Protein AF-A0AAN6S7Z3-F1 (afdb_monomer)

Sequence (263 aa):
MIGTLNKQLELLLIILPDAITLLYNRIKHYGDVKYSIYTIYNYFVNKALKFNLKLGGNNQLLNSSRRGLIDEDKTMVISIDIMHPLPGSAPNAPNITSMVASFKAHKEMASDLSDMLKSRLRLWKDPRHDKHANLPKNILVYRDGTVLDEEDMYLLADQKKGLPRLTVVIGMARPAHYFVLLDEIFHARYNVANVLEALTQSMCYTYGRATKAVSVCTPAYYADVVYEWARCYLSGAIGAEPAAVRSEDVLVYARLRDSMFYI

InterPro domains:
  IPR003165 Piwi domain [PF02171] (43-146)
  IPR003165 Piwi domain [PF02171] (167-232)
  IPR003165 Piwi domain [SM00950] (11-235)
  IPR012337 Ribonuclease H-like superfamily [SSF53098] (5-233)
  IPR036397 Ribonuclease H superfamily [G3DSA:3.30.420.10] (66-263)

Solvent-accessible surface area (backbone atoms only — not comparable to full-atom values): 15346 Å² total; per-residue (Å²): 134,86,75,81,78,79,79,69,74,60,66,45,83,42,79,68,98,64,95,50,65,69,62,53,34,46,52,45,38,42,19,44,42,72,67,51,26,48,74,45,69,67,91,54,86,58,54,67,40,40,52,39,35,48,74,71,45,82,80,61,78,75,56,74,90,60,39,58,79,50,67,71,80,29,45,43,43,34,7,40,30,75,41,74,59,57,93,89,52,62,98,80,53,63,41,43,34,21,39,18,36,82,67,45,37,47,71,52,72,54,83,52,73,66,57,58,49,52,52,50,57,52,47,50,50,29,74,90,77,42,82,42,93,58,78,53,54,30,38,42,35,33,30,51,53,92,69,91,50,75,72,60,55,54,78,72,60,80,88,62,91,90,63,56,33,46,26,36,33,37,35,30,85,80,77,64,46,75,46,75,81,42,61,62,74,45,72,92,48,84,64,43,65,63,54,52,50,53,45,46,56,48,34,11,63,48,34,52,72,51,100,54,70,51,81,52,36,31,52,39,53,50,11,54,42,46,40,53,50,50,52,38,37,61,53,54,51,64,87,54,72,96,69,75,88,51,70,74,71,68,39,53,20,78,89,44,40,75,28,41,70,71,97

Mean predicted aligned error: 9.85 Å

Radius of gyration: 19.36 Å; Cα contacts (8 Å, |Δi|>4): 401; chains: 1; bounding box: 48×40×62 Å

pLDDT: mean 74.41, std 13.52, range [34.47, 90.44]

Foldseek 3Di:
DPPPPPDQAAEDEAEDPDPDLLVVLLVLLCCFQNRVHQYDYDPDPQRVLVVQQQVPHAQDDDDCVLCPPVNVLQEKEKEKEWADDDVVADPPQFIWMWMQIVFFTAGFGDPDPPVRVVVVQVVSVDVVGPPDPDGHQEYEYEYEDDDDDVVNVVVVDDDDPPDHHYWYWYFYQVQTDIDTPDDPDPPVDPPSVVSVVSNFQSQQCRQSRDNDGDNGGNNHVLRVLLVVSQVSLVCSPVVDDSPDDDRSSRHTDPSSRRGSSSD

Structure (mmCIF, N/CA/C/O backbone):
data_AF-A0AAN6S7Z3-F1
#
_entry.id   AF-A0AAN6S7Z3-F1
#
loop_
_atom_site.group_PDB
_atom_site.id
_atom_site.type_symbol
_atom_site.label_atom_id
_atom_site.label_alt_id
_atom_site.label_comp_id
_atom_site.label_asym_id
_atom_site.label_entity_id
_atom_site.label_seq_id
_atom_site.pdbx_PDB_ins_code
_atom_site.Cartn_x
_atom_site.Cartn_y
_atom_site.Cartn_z
_atom_site.occupancy
_atom_site.B_iso_or_equiv
_atom_site.auth_seq_id
_atom_site.auth_comp_id
_atom_site.auth_asym_id
_atom_site.auth_atom_id
_atom_site.pdbx_PDB_model_num
ATOM 1 N N . MET A 1 1 ? -22.130 -7.455 -35.428 1.00 34.47 1 MET A N 1
ATOM 2 C CA . MET A 1 1 ? -20.941 -6.590 -35.270 1.00 34.47 1 MET A CA 1
ATOM 3 C C . MET A 1 1 ? -20.006 -7.251 -34.272 1.00 34.47 1 MET A C 1
ATOM 5 O O . MET A 1 1 ? -20.283 -7.219 -33.082 1.00 34.47 1 MET A O 1
ATOM 9 N N . ILE A 1 2 ? -18.962 -7.930 -34.749 1.00 43.00 2 ILE A N 1
ATOM 10 C CA . ILE A 1 2 ? -17.894 -8.443 -33.883 1.00 43.00 2 ILE A CA 1
ATOM 11 C C . ILE A 1 2 ? -17.029 -7.228 -33.556 1.00 43.00 2 ILE A C 1
ATOM 13 O O . ILE A 1 2 ? -16.362 -6.699 -34.441 1.00 43.00 2 ILE A O 1
ATOM 17 N N . GLY A 1 3 ? -17.129 -6.722 -32.327 1.00 43.06 3 GLY A N 1
ATOM 18 C CA . GLY A 1 3 ? -16.281 -5.629 -31.868 1.00 43.06 3 GLY A CA 1
ATOM 19 C C . GLY A 1 3 ? -14.822 -6.045 -32.003 1.00 43.06 3 GLY A C 1
ATOM 20 O O . GLY A 1 3 ? -14.425 -7.096 -31.501 1.00 43.06 3 GLY A O 1
ATOM 21 N N . THR A 1 4 ? -14.030 -5.244 -32.707 1.00 43.56 4 THR A N 1
ATOM 22 C CA . THR A 1 4 ? -12.572 -5.346 -32.713 1.00 43.56 4 THR A CA 1
ATOM 23 C C . THR A 1 4 ? -12.082 -5.294 -31.269 1.00 43.56 4 THR A C 1
ATOM 25 O O . THR A 1 4 ? -12.022 -4.223 -30.667 1.00 43.56 4 THR A O 1
ATOM 28 N N . LEU A 1 5 ? -11.760 -6.457 -30.693 1.00 48.09 5 LEU A N 1
ATOM 29 C CA . LEU A 1 5 ? -10.985 -6.555 -29.462 1.00 48.09 5 LEU A CA 1
ATOM 30 C C . LEU A 1 5 ? -9.629 -5.923 -29.755 1.00 48.09 5 LEU A C 1
ATOM 32 O O . LEU A 1 5 ? -8.753 -6.555 -30.345 1.00 48.09 5 LEU A O 1
ATOM 36 N N . ASN A 1 6 ? -9.475 -4.661 -29.371 1.00 49.88 6 ASN A N 1
ATOM 37 C CA . ASN A 1 6 ? -8.193 -3.983 -29.360 1.00 49.88 6 ASN A CA 1
ATOM 38 C C . ASN A 1 6 ? -7.340 -4.661 -28.274 1.00 49.88 6 ASN A C 1
ATOM 40 O O . ASN A 1 6 ? -7.368 -4.268 -27.109 1.00 49.88 6 ASN A O 1
ATOM 44 N N . LYS A 1 7 ? -6.694 -5.786 -28.616 1.00 60.50 7 LYS A N 1
ATOM 45 C CA . LYS A 1 7 ? -5.883 -6.580 -27.686 1.00 60.50 7 LYS A CA 1
ATOM 46 C C . LYS A 1 7 ? -4.592 -5.821 -27.394 1.00 60.50 7 LYS A C 1
ATOM 48 O O . LYS A 1 7 ? -3.57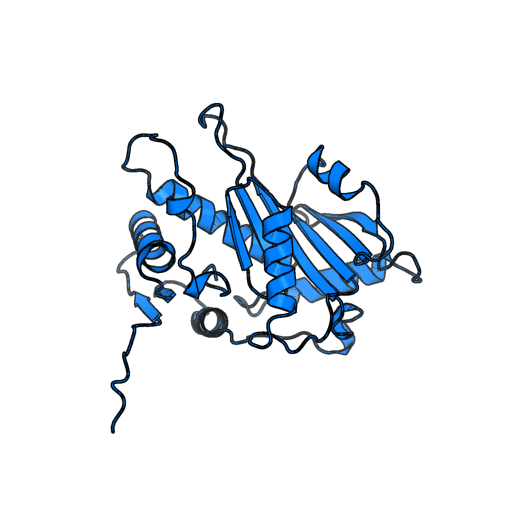4 -6.034 -28.044 1.00 60.50 7 LYS A O 1
ATOM 53 N N . GLN A 1 8 ? -4.647 -4.926 -26.415 1.00 76.50 8 GLN A N 1
ATOM 54 C CA . GLN A 1 8 ? -3.456 -4.325 -25.836 1.00 76.50 8 GLN A CA 1
ATOM 55 C C . GLN A 1 8 ? -2.724 -5.386 -25.003 1.00 76.50 8 GLN A C 1
ATOM 57 O O . GLN A 1 8 ? -3.337 -6.059 -24.176 1.00 76.50 8 GLN A O 1
ATOM 62 N N . LEU A 1 9 ? -1.417 -5.541 -25.220 1.00 82.25 9 LEU A N 1
ATOM 63 C CA . LEU A 1 9 ? -0.581 -6.420 -24.405 1.00 82.25 9 LEU A CA 1
ATOM 64 C C . LEU A 1 9 ? -0.577 -5.923 -22.952 1.00 82.25 9 LEU A C 1
ATOM 66 O O . LEU A 1 9 ? -0.183 -4.790 -22.690 1.00 82.25 9 LEU A O 1
ATOM 70 N N . GLU A 1 10 ? -1.008 -6.764 -22.013 1.00 83.81 10 GLU A N 1
ATOM 71 C CA . GLU A 1 10 ? -1.125 -6.375 -20.600 1.00 83.81 10 GLU A CA 1
ATOM 72 C C . GLU A 1 10 ? 0.110 -6.753 -19.783 1.00 83.81 10 GLU A C 1
ATOM 74 O O . GLU A 1 10 ? 0.497 -6.034 -18.862 1.00 83.81 10 GLU A O 1
ATOM 79 N N . LEU A 1 11 ? 0.741 -7.879 -20.119 1.00 86.62 11 LEU A N 1
ATOM 80 C CA . LEU A 1 11 ? 1.835 -8.455 -19.352 1.00 86.62 11 LEU A CA 1
ATOM 81 C C . LEU A 1 11 ? 2.858 -9.120 -20.270 1.00 86.62 11 LEU A C 1
ATOM 83 O O . LEU A 1 11 ? 2.504 -9.802 -21.228 1.00 86.62 11 LEU A O 1
ATOM 87 N N . LEU A 1 12 ? 4.133 -8.949 -19.930 1.00 89.12 12 LEU A N 1
ATOM 88 C CA . LEU A 1 12 ? 5.272 -9.542 -20.607 1.00 89.12 12 LEU A CA 1
ATOM 89 C C . LEU A 1 12 ? 6.127 -10.333 -19.607 1.00 89.12 12 LEU A C 1
ATOM 91 O O . LEU A 1 12 ? 6.685 -9.777 -18.654 1.00 89.12 12 LEU A O 1
ATOM 95 N N . LEU A 1 13 ? 6.234 -11.644 -19.840 1.00 87.00 13 LEU A N 1
ATOM 96 C CA . LEU A 1 13 ? 7.212 -12.504 -19.179 1.00 87.00 13 LEU A CA 1
ATOM 97 C C . LEU A 1 13 ? 8.538 -12.405 -19.936 1.00 87.00 13 LEU A C 1
ATOM 99 O O . LEU A 1 13 ? 8.602 -12.691 -21.128 1.00 87.00 13 LEU A O 1
ATOM 103 N N . ILE A 1 14 ? 9.592 -12.004 -19.235 1.00 86.00 14 ILE A N 1
ATOM 104 C CA . ILE A 1 14 ? 10.902 -11.725 -19.812 1.00 86.00 14 ILE A CA 1
ATOM 105 C C . ILE A 1 14 ? 11.907 -12.728 -19.261 1.00 86.00 14 ILE A C 1
ATOM 107 O O . ILE A 1 14 ? 12.206 -12.765 -18.063 1.00 86.00 14 ILE A O 1
ATOM 111 N N . ILE A 1 15 ? 12.445 -13.542 -20.159 1.00 84.38 15 ILE A N 1
ATOM 112 C CA . ILE A 1 15 ? 13.505 -14.495 -19.857 1.00 84.38 15 ILE A CA 1
ATOM 113 C C . ILE A 1 15 ? 14.820 -13.818 -20.224 1.00 84.38 15 ILE A C 1
ATOM 115 O O . ILE A 1 15 ? 15.101 -13.587 -21.396 1.00 84.38 15 ILE A O 1
ATOM 119 N N . LEU A 1 16 ? 15.588 -13.445 -19.206 1.00 81.56 16 LEU A N 1
ATOM 120 C CA . LEU A 1 16 ? 16.945 -12.945 -19.387 1.00 81.56 16 LEU A CA 1
ATOM 121 C C . LEU A 1 16 ? 17.929 -14.117 -19.214 1.00 81.56 16 LEU A C 1
ATOM 123 O O . LEU A 1 16 ? 17.570 -15.057 -18.506 1.00 81.56 16 LEU A O 1
ATOM 127 N N . PRO A 1 17 ? 19.099 -14.090 -19.880 1.00 78.06 17 PRO A N 1
ATOM 128 C CA . PRO A 1 17 ? 20.143 -15.114 -19.772 1.00 78.06 17 PRO A CA 1
ATOM 129 C C . PRO A 1 17 ? 21.108 -14.887 -18.598 1.00 78.06 17 PRO A C 1
ATOM 131 O O . PRO A 1 17 ? 21.753 -15.839 -18.164 1.00 78.06 17 PRO A O 1
ATOM 134 N N . ASP A 1 18 ? 21.134 -13.673 -18.030 1.00 74.44 18 ASP A N 1
ATOM 135 C CA . ASP A 1 18 ? 21.773 -13.373 -16.745 1.00 74.44 18 ASP A CA 1
ATOM 136 C C . ASP A 1 18 ? 21.041 -12.230 -16.001 1.00 74.44 18 ASP A C 1
ATOM 138 O O . ASP A 1 18 ? 20.247 -11.481 -16.590 1.00 74.44 18 ASP A O 1
ATOM 142 N N . ALA A 1 19 ? 21.300 -12.080 -14.701 1.00 69.62 19 ALA A N 1
ATOM 143 C CA . ALA A 1 19 ? 20.789 -11.020 -13.837 1.00 69.62 19 ALA A CA 1
ATOM 144 C C . ALA A 1 19 ? 21.559 -9.700 -14.046 1.00 69.62 19 ALA A C 1
ATOM 146 O O . ALA A 1 19 ? 22.229 -9.186 -13.154 1.00 69.62 19 ALA A O 1
ATOM 147 N N . ILE A 1 20 ? 21.445 -9.123 -15.244 1.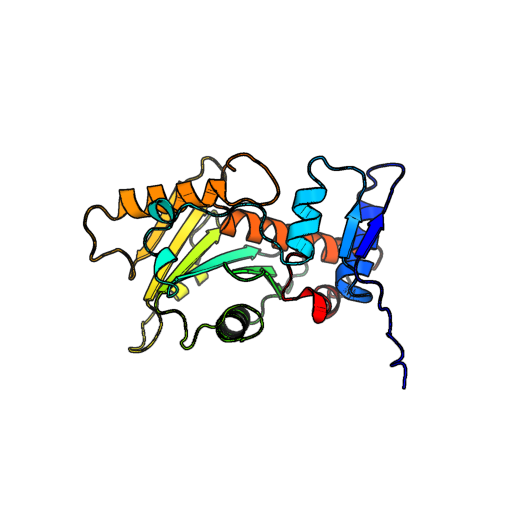00 79.81 20 ILE A N 1
ATOM 148 C CA . ILE A 1 20 ? 22.080 -7.841 -15.575 1.00 79.81 20 ILE A CA 1
ATOM 149 C C . ILE A 1 20 ? 21.203 -6.686 -15.070 1.00 79.81 20 ILE A C 1
ATOM 151 O O . ILE A 1 20 ? 20.197 -6.338 -15.697 1.00 79.81 20 ILE A O 1
ATOM 155 N N . THR A 1 21 ? 21.605 -6.050 -13.964 1.00 77.50 21 THR A N 1
ATOM 156 C CA . THR A 1 21 ? 20.864 -4.952 -13.306 1.00 77.50 21 THR A CA 1
ATOM 157 C C . THR A 1 21 ? 20.513 -3.802 -14.253 1.00 77.50 21 THR A C 1
ATOM 159 O O . THR A 1 21 ? 19.383 -3.322 -14.251 1.00 77.50 21 THR A O 1
ATOM 162 N N . LEU A 1 22 ? 21.439 -3.384 -15.124 1.00 79.31 22 LEU A N 1
ATOM 163 C CA . LEU A 1 22 ? 21.190 -2.282 -16.063 1.00 79.31 22 LEU A CA 1
ATOM 164 C C . LEU A 1 22 ? 20.079 -2.622 -17.070 1.00 79.31 22 LEU A C 1
ATOM 166 O O . LEU A 1 22 ? 19.181 -1.817 -17.322 1.00 79.31 22 LEU A O 1
ATOM 170 N N . LEU A 1 23 ? 20.119 -3.831 -17.638 1.00 82.06 23 LEU A N 1
ATOM 171 C CA . LEU A 1 23 ? 19.111 -4.302 -18.587 1.00 82.06 23 LEU A CA 1
ATOM 172 C C . LEU A 1 23 ? 17.748 -4.444 -17.902 1.00 82.06 23 LEU A C 1
ATOM 174 O O . LEU A 1 23 ? 16.729 -4.022 -18.449 1.00 82.06 23 LEU A O 1
ATOM 178 N N . TYR A 1 24 ? 17.744 -4.975 -16.680 1.00 80.38 24 TYR A N 1
ATOM 179 C CA . TYR A 1 24 ? 16.561 -5.063 -15.835 1.00 80.38 24 TYR A CA 1
ATOM 180 C C . TYR A 1 24 ? 15.921 -3.685 -15.607 1.00 80.38 24 TYR A C 1
ATOM 182 O O . TYR A 1 24 ? 14.739 -3.513 -15.916 1.00 80.38 24 TYR A O 1
ATOM 190 N N . ASN A 1 25 ? 16.707 -2.689 -15.184 1.00 81.94 25 ASN A N 1
ATOM 191 C CA . ASN A 1 25 ? 16.237 -1.323 -14.936 1.00 81.94 25 ASN A CA 1
ATOM 192 C C . ASN A 1 25 ? 15.655 -0.674 -16.198 1.00 81.94 25 ASN A C 1
ATOM 194 O O . ASN A 1 25 ? 14.575 -0.085 -16.142 1.00 81.94 25 ASN A O 1
ATOM 198 N N . ARG A 1 26 ? 16.309 -0.830 -17.360 1.00 83.75 26 ARG A N 1
ATOM 199 C CA . ARG A 1 26 ? 15.807 -0.277 -18.633 1.00 83.75 26 ARG A CA 1
ATOM 200 C C . ARG A 1 26 ? 14.475 -0.892 -19.037 1.00 83.75 26 ARG A C 1
ATOM 202 O O . ARG A 1 26 ? 13.548 -0.168 -19.388 1.00 83.75 26 ARG A O 1
ATOM 209 N N . ILE A 1 27 ? 14.364 -2.216 -18.985 1.00 85.81 27 ILE A N 1
ATOM 210 C CA . ILE A 1 27 ? 13.122 -2.921 -19.322 1.00 85.81 27 ILE A CA 1
ATOM 211 C C . ILE A 1 27 ? 11.984 -2.468 -18.402 1.00 85.81 27 ILE A C 1
ATOM 213 O O . ILE A 1 27 ? 10.864 -2.245 -18.860 1.00 85.81 27 ILE A O 1
ATOM 217 N N . LYS A 1 28 ? 12.278 -2.297 -17.114 1.00 84.25 28 LYS A N 1
ATOM 218 C CA . LYS A 1 28 ? 11.321 -1.814 -16.125 1.00 84.25 28 LYS A CA 1
ATOM 219 C C . LYS A 1 28 ? 10.851 -0.402 -16.387 1.00 84.25 28 LYS A C 1
ATOM 221 O O . LYS A 1 28 ? 9.650 -0.172 -16.418 1.00 84.25 28 LYS A O 1
ATOM 226 N N . HIS A 1 29 ? 11.776 0.501 -16.677 1.00 83.12 29 HIS A N 1
ATOM 227 C CA . HIS A 1 29 ? 11.441 1.849 -17.107 1.00 83.12 29 HIS A CA 1
ATOM 228 C C . HIS A 1 29 ? 10.538 1.831 -18.355 1.00 83.12 29 HIS A C 1
ATOM 230 O O . HIS A 1 29 ? 9.493 2.473 -18.383 1.00 83.12 29 HIS A O 1
ATOM 236 N N . TYR A 1 30 ? 10.865 1.031 -19.375 1.00 85.00 30 TYR A N 1
ATOM 237 C CA . TYR A 1 30 ? 10.018 0.922 -20.565 1.00 85.00 30 TYR A CA 1
ATOM 238 C C . TYR A 1 30 ? 8.622 0.359 -20.270 1.00 85.00 30 TYR A C 1
ATOM 240 O O . TYR A 1 30 ? 7.641 0.892 -20.782 1.00 85.00 30 TYR A O 1
ATOM 248 N N . GLY A 1 31 ? 8.513 -0.689 -19.453 1.00 86.12 31 GLY A N 1
ATOM 249 C CA . GLY A 1 31 ? 7.226 -1.282 -19.090 1.00 86.12 31 GLY A CA 1
ATOM 250 C C . GLY A 1 31 ? 6.369 -0.356 -18.227 1.00 86.12 31 GLY A C 1
ATOM 251 O O . GLY A 1 31 ? 5.212 -0.111 -18.562 1.00 86.12 31 GLY A O 1
ATOM 252 N N . ASP A 1 32 ? 6.950 0.189 -17.159 1.00 86.00 32 ASP A N 1
ATOM 253 C CA . ASP A 1 32 ? 6.215 0.897 -16.111 1.00 86.00 32 ASP A CA 1
ATOM 254 C C . ASP A 1 32 ? 5.968 2.382 -16.468 1.00 86.00 32 ASP A C 1
ATOM 256 O O . ASP A 1 32 ? 4.904 2.920 -16.162 1.00 86.00 32 ASP A O 1
ATOM 260 N N . VAL A 1 33 ? 6.907 3.042 -17.161 1.00 79.69 33 VAL A N 1
ATOM 261 C CA . VAL A 1 33 ? 6.831 4.481 -17.501 1.00 79.69 33 VAL A CA 1
ATOM 262 C C . VAL A 1 33 ? 6.343 4.705 -18.936 1.00 79.69 33 VAL A C 1
ATOM 264 O O . VAL A 1 33 ? 5.449 5.517 -19.160 1.00 79.69 33 VAL A O 1
ATOM 267 N N . LYS A 1 34 ? 6.884 3.976 -19.926 1.00 80.62 34 LYS A N 1
ATOM 268 C CA . LYS A 1 34 ? 6.643 4.287 -21.353 1.00 80.62 34 LYS A CA 1
ATOM 269 C C . LYS A 1 34 ? 5.478 3.538 -22.001 1.00 80.62 34 LYS A C 1
ATOM 271 O O . LYS A 1 34 ? 4.722 4.148 -22.751 1.00 80.62 34 LYS A O 1
ATOM 276 N N . TYR A 1 35 ? 5.344 2.234 -21.761 1.00 84.00 35 TYR A N 1
ATOM 277 C CA . TYR A 1 35 ? 4.444 1.373 -22.544 1.00 84.00 35 TYR A CA 1
ATOM 278 C C . TYR A 1 35 ? 3.267 0.785 -21.765 1.00 84.00 35 TYR A C 1
ATOM 280 O O . TYR A 1 35 ? 2.375 0.206 -22.380 1.00 84.00 35 TYR A O 1
ATOM 288 N N . SER A 1 36 ? 3.221 0.953 -20.441 1.00 84.69 36 SER A N 1
ATOM 289 C CA . SER A 1 36 ? 2.138 0.445 -19.591 1.00 84.69 36 SER A CA 1
ATOM 290 C C . SER A 1 36 ? 1.977 -1.081 -19.584 1.00 84.69 36 SER A C 1
ATOM 292 O O . SER A 1 36 ? 0.852 -1.586 -19.550 1.00 84.69 36 SER A O 1
ATOM 294 N N . ILE A 1 37 ? 3.082 -1.821 -19.613 1.00 86.94 37 ILE A N 1
ATOM 295 C CA . ILE A 1 37 ? 3.076 -3.287 -19.680 1.00 86.94 37 ILE A CA 1
ATOM 296 C C . ILE A 1 37 ? 3.627 -3.848 -18.373 1.00 86.94 37 ILE A C 1
ATOM 298 O O . ILE A 1 37 ? 4.753 -3.531 -17.982 1.00 86.94 37 ILE A O 1
ATOM 302 N N . TYR A 1 38 ? 2.880 -4.745 -17.723 1.00 85.44 38 TYR A N 1
ATOM 303 C CA . TYR A 1 38 ? 3.394 -5.457 -16.557 1.00 85.44 38 TYR A CA 1
ATOM 304 C C . TYR A 1 38 ? 4.581 -6.333 -16.955 1.00 85.44 38 TYR A C 1
ATOM 306 O O . TYR A 1 38 ? 4.445 -7.260 -17.744 1.00 85.44 38 TYR A O 1
ATOM 314 N N . THR A 1 39 ? 5.748 -6.094 -16.366 1.00 86.75 39 THR A N 1
ATOM 315 C CA . THR A 1 39 ? 6.941 -6.923 -16.597 1.00 86.75 39 THR A CA 1
ATOM 316 C C . THR A 1 39 ? 7.197 -7.875 -15.428 1.00 86.75 39 THR A C 1
ATOM 318 O O . THR A 1 39 ? 7.159 -7.470 -14.253 1.00 86.75 39 THR A O 1
ATOM 321 N N . ILE A 1 40 ? 7.461 -9.149 -15.744 1.00 81.44 40 ILE A N 1
ATOM 322 C CA . ILE A 1 40 ? 7.902 -10.197 -14.807 1.00 81.44 40 ILE A CA 1
ATOM 323 C C . ILE A 1 40 ? 9.105 -10.918 -15.418 1.00 81.44 40 ILE A C 1
ATOM 325 O O . ILE A 1 40 ? 9.090 -11.264 -16.589 1.00 81.44 40 ILE A O 1
ATOM 329 N N . TYR A 1 41 ? 10.145 -11.163 -14.624 1.00 77.69 41 TYR A N 1
ATOM 330 C CA . TYR A 1 41 ? 11.401 -11.780 -15.083 1.00 77.69 41 TYR A CA 1
ATO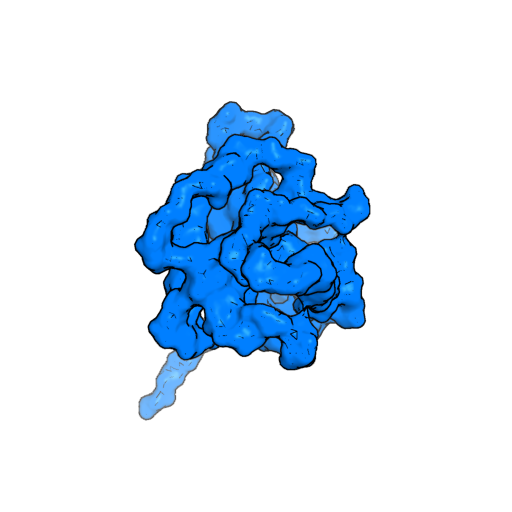M 331 C C . TYR A 1 41 ? 11.451 -13.267 -14.746 1.00 77.69 41 TYR A C 1
ATOM 333 O O . TYR A 1 41 ? 10.647 -13.682 -13.926 1.00 77.69 41 TYR A O 1
ATOM 341 N N . ASN A 1 42 ? 12.396 -14.055 -15.264 1.00 67.75 42 ASN A N 1
ATOM 342 C CA . ASN A 1 42 ? 12.515 -15.496 -14.959 1.00 67.75 42 ASN A CA 1
ATOM 343 C C . ASN A 1 42 ? 13.275 -15.825 -13.640 1.00 67.75 42 ASN A C 1
ATOM 345 O O . ASN A 1 42 ? 13.019 -16.838 -13.009 1.00 67.75 42 ASN A O 1
ATOM 349 N N . TYR A 1 43 ? 14.122 -14.926 -13.123 1.00 61.91 43 TYR A N 1
ATOM 350 C CA . TYR A 1 43 ? 15.118 -15.235 -12.066 1.00 61.91 43 TYR A CA 1
ATOM 351 C C . TYR A 1 43 ? 14.671 -15.327 -10.591 1.00 61.91 43 TYR A C 1
ATOM 353 O O . TYR A 1 43 ? 15.513 -15.450 -9.712 1.00 61.91 43 TYR A O 1
ATOM 361 N N . PHE A 1 44 ? 13.379 -15.247 -10.262 1.00 56.47 44 PHE A N 1
ATOM 362 C CA . PHE A 1 44 ? 12.944 -15.132 -8.850 1.00 56.47 44 PHE A CA 1
ATOM 363 C C . PHE A 1 44 ? 12.015 -16.279 -8.441 1.00 56.47 44 PHE A C 1
ATOM 365 O O . PHE A 1 44 ? 11.022 -16.548 -9.108 1.00 56.47 44 PHE A O 1
ATOM 372 N N . VAL A 1 45 ? 12.283 -16.910 -7.303 1.00 59.88 45 VAL A N 1
ATOM 373 C CA . VAL A 1 45 ? 11.338 -17.827 -6.646 1.00 59.88 45 VAL A CA 1
ATOM 374 C C . VAL A 1 45 ? 10.019 -17.075 -6.356 1.00 59.88 45 VAL A C 1
ATOM 376 O O . VAL A 1 45 ? 10.031 -15.860 -6.152 1.00 59.88 45 VAL A O 1
ATOM 379 N N . ASN A 1 46 ? 8.876 -17.772 -6.368 1.00 76.00 46 ASN A N 1
ATOM 380 C CA . ASN A 1 46 ? 7.532 -17.228 -6.087 1.00 76.00 46 ASN A CA 1
ATOM 381 C C . ASN A 1 46 ? 6.925 -16.275 -7.149 1.00 76.00 46 ASN A C 1
ATOM 383 O O . ASN A 1 46 ? 6.233 -15.310 -6.818 1.00 76.00 46 ASN A O 1
ATOM 387 N N . LYS A 1 47 ? 7.120 -16.545 -8.451 1.00 78.50 47 LYS A N 1
ATOM 388 C CA . LYS A 1 47 ? 6.557 -15.725 -9.553 1.00 78.50 47 LYS A CA 1
ATOM 389 C C . LYS A 1 47 ? 5.040 -15.615 -9.556 1.00 78.50 47 LYS A C 1
ATOM 391 O O . LYS A 1 47 ? 4.520 -14.529 -9.799 1.00 78.50 47 LYS A O 1
ATOM 396 N N . ALA A 1 48 ? 4.354 -16.723 -9.286 1.00 84.50 48 ALA A N 1
ATOM 397 C CA . ALA A 1 48 ? 2.897 -16.768 -9.288 1.00 84.50 48 ALA A CA 1
ATOM 398 C C . ALA A 1 48 ? 2.304 -15.755 -8.296 1.00 84.50 48 ALA A C 1
ATOM 400 O O . ALA A 1 48 ? 1.343 -15.064 -8.624 1.00 84.50 48 ALA A O 1
ATOM 401 N N . LEU A 1 49 ? 2.955 -15.577 -7.140 1.00 88.69 49 LEU A N 1
ATOM 402 C CA . LEU A 1 49 ? 2.554 -14.587 -6.145 1.00 88.69 49 LEU A CA 1
ATOM 403 C C . LEU A 1 49 ? 2.610 -13.161 -6.713 1.00 88.69 49 LEU A C 1
ATOM 405 O O . LEU A 1 49 ? 1.660 -12.395 -6.580 1.00 88.69 49 LEU A O 1
ATOM 409 N N . LYS A 1 50 ? 3.701 -12.810 -7.401 1.00 87.06 50 LYS A N 1
ATOM 410 C CA . LYS A 1 50 ? 3.858 -11.491 -8.032 1.00 87.06 50 LYS A CA 1
ATOM 411 C C . LYS A 1 50 ? 2.880 -11.277 -9.188 1.00 87.06 50 LYS A C 1
ATOM 413 O O . LYS A 1 50 ? 2.385 -10.169 -9.364 1.00 87.06 50 LYS A O 1
ATOM 418 N N . PHE A 1 51 ? 2.624 -12.324 -9.972 1.00 87.62 51 PHE A N 1
ATOM 419 C CA . PHE A 1 51 ? 1.677 -12.293 -11.085 1.00 87.62 51 PHE A CA 1
ATOM 420 C C . PHE A 1 51 ? 0.273 -11.941 -10.595 1.00 87.62 51 PHE A C 1
ATOM 422 O O . PHE A 1 51 ? -0.316 -10.979 -11.078 1.00 87.62 51 PHE A O 1
ATOM 429 N N . ASN A 1 52 ? -0.207 -12.663 -9.581 1.00 87.69 52 ASN A N 1
ATOM 430 C CA . ASN A 1 52 ? -1.527 -12.440 -9.004 1.00 87.69 52 ASN A CA 1
ATOM 431 C C . ASN A 1 52 ? -1.686 -10.992 -8.504 1.00 87.69 52 ASN A C 1
ATOM 433 O O . ASN A 1 52 ? -2.635 -10.317 -8.884 1.00 87.69 52 ASN A O 1
ATOM 437 N N . LEU A 1 53 ? -0.702 -10.473 -7.758 1.00 88.19 53 LEU A N 1
ATOM 438 C CA . LEU A 1 53 ? -0.738 -9.106 -7.214 1.00 88.19 53 LEU A CA 1
ATOM 439 C C . LEU A 1 53 ? -0.709 -8.019 -8.304 1.00 88.19 53 LEU A C 1
ATOM 441 O O . LEU A 1 53 ? -1.436 -7.032 -8.209 1.00 88.19 53 LEU A O 1
ATOM 445 N N . LYS A 1 54 ? 0.094 -8.191 -9.367 1.00 87.00 54 LYS A N 1
ATOM 446 C CA . LYS A 1 54 ? 0.143 -7.241 -10.501 1.00 87.00 54 LYS A CA 1
ATOM 447 C C . LYS A 1 54 ? -1.194 -7.136 -11.223 1.00 87.00 54 LYS A C 1
ATOM 449 O O . LYS A 1 54 ? -1.554 -6.057 -11.676 1.00 87.00 54 LYS A O 1
ATOM 454 N N . LEU A 1 55 ? -1.931 -8.239 -11.297 1.00 85.31 55 LEU A N 1
ATOM 455 C CA . LEU A 1 55 ? -3.256 -8.285 -11.909 1.00 85.31 55 LEU A CA 1
ATOM 456 C C . LEU A 1 55 ? -4.390 -7.934 -10.931 1.00 85.31 55 LEU A C 1
ATOM 458 O O . LEU A 1 55 ? -5.557 -8.037 -11.293 1.00 85.31 55 LEU A O 1
ATOM 462 N N . GLY A 1 56 ? -4.062 -7.485 -9.713 1.00 82.75 56 GLY A N 1
ATOM 463 C CA . GLY A 1 56 ? -5.034 -7.039 -8.711 1.00 82.75 56 GLY A CA 1
ATOM 464 C C . GLY A 1 56 ? -5.625 -8.150 -7.840 1.00 82.75 56 GLY A C 1
ATOM 465 O O . GLY A 1 56 ? -6.558 -7.890 -7.087 1.00 82.75 56 GLY A O 1
ATOM 466 N N . GLY A 1 57 ? -5.107 -9.375 -7.926 1.00 85.25 57 GLY A N 1
ATOM 467 C CA . GLY A 1 57 ? -5.476 -10.467 -7.030 1.00 85.25 57 GLY A CA 1
ATOM 468 C C . GLY A 1 57 ? -4.798 -10.366 -5.662 1.00 85.25 57 GLY A C 1
ATOM 469 O O . GLY A 1 57 ? -3.832 -9.629 -5.480 1.00 85.25 57 GLY A O 1
ATOM 470 N N . ASN A 1 58 ? -5.285 -11.153 -4.700 1.00 85.56 58 ASN A N 1
ATOM 471 C CA . ASN A 1 58 ? -4.766 -11.219 -3.332 1.00 85.56 58 ASN A CA 1
ATOM 472 C C . ASN A 1 58 ? -4.191 -12.612 -3.044 1.00 85.56 58 ASN A C 1
ATOM 474 O O . ASN A 1 58 ? -4.846 -13.614 -3.318 1.00 85.56 58 ASN A O 1
ATOM 478 N N . ASN A 1 59 ? -2.980 -12.687 -2.480 1.00 88.69 59 ASN A N 1
ATOM 479 C CA . ASN A 1 59 ? -2.341 -13.974 -2.151 1.00 88.69 59 ASN A CA 1
ATOM 480 C C . ASN A 1 59 ? -2.663 -14.471 -0.743 1.00 88.69 59 ASN A C 1
ATOM 482 O O . ASN A 1 59 ? -2.694 -15.673 -0.505 1.00 88.69 59 ASN A O 1
ATOM 486 N N . GLN A 1 60 ? -2.852 -13.550 0.199 1.00 85.31 60 GLN A N 1
ATOM 487 C CA . GLN A 1 60 ? -3.102 -13.875 1.595 1.00 85.31 60 GLN A CA 1
ATOM 488 C C . GLN A 1 60 ? -3.880 -12.750 2.263 1.00 85.31 60 GLN A C 1
ATOM 490 O O . GLN A 1 60 ? -3.676 -11.574 1.965 1.00 85.31 60 GLN A O 1
ATOM 495 N N . LEU A 1 61 ? -4.773 -13.136 3.166 1.00 81.00 61 LEU A N 1
ATOM 496 C CA . LEU A 1 61 ? -5.619 -12.241 3.941 1.00 81.00 61 LEU A CA 1
ATOM 497 C C . LEU A 1 61 ? -5.518 -12.634 5.411 1.00 81.00 61 LEU A C 1
ATOM 499 O O . LEU A 1 61 ? -5.364 -13.810 5.746 1.00 81.00 61 LEU A O 1
ATOM 503 N N . LEU A 1 62 ? -5.625 -11.649 6.298 1.00 77.56 62 LEU A N 1
ATOM 504 C CA . LEU A 1 62 ? -5.735 -11.926 7.724 1.00 77.56 62 LEU A CA 1
ATOM 505 C C . LEU A 1 62 ? -7.123 -12.478 8.039 1.00 77.56 62 LEU A C 1
ATOM 507 O O . LEU A 1 62 ? -8.138 -11.968 7.561 1.00 77.56 62 LEU A O 1
ATOM 511 N N . ASN A 1 63 ? -7.166 -13.487 8.907 1.00 76.62 63 ASN A N 1
ATOM 512 C CA . ASN A 1 63 ? -8.416 -13.931 9.513 1.00 76.62 63 ASN A CA 1
ATOM 513 C C . ASN A 1 63 ? -9.091 -12.743 10.230 1.00 76.62 63 ASN A C 1
ATOM 515 O O . ASN A 1 63 ? -8.400 -11.916 10.824 1.00 76.62 63 ASN A O 1
ATOM 519 N N . SER A 1 64 ? -10.423 -12.663 10.194 1.00 72.44 64 SER A N 1
ATOM 520 C CA . SER A 1 64 ? -11.246 -11.632 10.850 1.00 72.44 64 SER A CA 1
ATOM 521 C C . SER A 1 64 ? -10.831 -11.382 12.302 1.00 72.44 64 SER A C 1
ATOM 523 O O . SER A 1 64 ? -10.657 -10.239 12.709 1.00 72.44 64 SER A O 1
ATOM 525 N N . SER A 1 65 ? -10.530 -12.445 13.056 1.00 70.25 65 SER A N 1
ATOM 526 C CA . SER A 1 65 ? -10.076 -12.343 14.452 1.00 70.25 65 SER A CA 1
ATOM 527 C C . SER A 1 65 ? -8.748 -11.595 14.637 1.00 70.25 65 SER A C 1
ATOM 529 O O . SER A 1 65 ? -8.476 -11.097 15.725 1.00 70.25 65 SER A O 1
ATOM 531 N N . ARG A 1 66 ? -7.925 -11.498 13.586 1.00 67.62 66 ARG A N 1
ATOM 532 C CA . ARG A 1 66 ? -6.632 -10.793 13.571 1.00 67.62 66 ARG A CA 1
ATOM 533 C C . ARG A 1 66 ? -6.675 -9.455 12.832 1.00 67.62 66 ARG A C 1
ATOM 535 O O . ARG A 1 66 ? -5.685 -8.732 12.844 1.00 67.62 66 ARG A O 1
ATOM 542 N N . ARG A 1 67 ? -7.797 -9.116 12.185 1.00 64.88 67 ARG A N 1
ATOM 543 C CA . ARG A 1 67 ? -7.973 -7.834 11.481 1.00 64.88 67 ARG A CA 1
ATOM 544 C C . ARG A 1 67 ? -8.237 -6.672 12.442 1.00 64.88 67 ARG A C 1
ATOM 546 O O . ARG A 1 67 ? -7.921 -5.530 12.113 1.00 64.88 67 ARG A O 1
ATOM 553 N N . GLY A 1 68 ? -8.737 -6.950 13.648 1.00 67.69 68 GLY A N 1
ATOM 554 C CA . GLY A 1 68 ? -8.922 -5.942 14.693 1.00 67.69 68 GLY A CA 1
ATOM 555 C C . GLY A 1 68 ? -9.733 -4.740 14.193 1.00 67.69 68 GLY A C 1
ATOM 556 O O . GLY A 1 68 ? -10.779 -4.901 13.577 1.00 67.69 68 GLY A O 1
ATOM 557 N N . LEU A 1 69 ? -9.231 -3.524 14.417 1.00 63.31 69 LEU A N 1
ATOM 558 C CA . LEU A 1 69 ? -9.902 -2.268 14.040 1.00 63.31 69 LEU A CA 1
ATOM 559 C C . LEU A 1 69 ? -9.966 -1.991 12.526 1.00 63.31 69 LEU A C 1
ATOM 561 O O . LEU A 1 69 ? -10.635 -1.052 12.089 1.00 63.31 69 LEU A O 1
ATOM 565 N N . ILE A 1 70 ? -9.235 -2.771 11.729 1.00 65.44 70 ILE A N 1
ATOM 566 C CA . ILE A 1 70 ? -9.259 -2.689 10.264 1.00 65.44 70 ILE A CA 1
ATOM 567 C C . ILE A 1 70 ? -10.516 -3.379 9.717 1.00 65.44 70 ILE A C 1
ATOM 569 O O . ILE A 1 70 ? -10.978 -3.040 8.634 1.00 65.44 70 ILE A O 1
ATOM 573 N N . ASP A 1 71 ? -11.127 -4.284 10.490 1.00 59.56 71 ASP A N 1
ATOM 574 C CA . ASP A 1 71 ? -12.293 -5.073 10.073 1.00 59.56 71 ASP A CA 1
ATOM 575 C C . ASP A 1 71 ? -13.585 -4.247 9.935 1.00 59.56 71 ASP A C 1
ATOM 577 O O . ASP A 1 71 ? -14.562 -4.704 9.355 1.00 59.56 71 ASP A O 1
ATOM 581 N N . GLU A 1 72 ? -13.605 -3.004 10.428 1.00 61.91 72 GLU A N 1
ATOM 582 C CA . GLU A 1 72 ? -14.789 -2.142 10.343 1.00 61.91 72 GLU A CA 1
ATOM 583 C C . GLU A 1 72 ? -14.992 -1.462 8.981 1.00 61.91 72 GLU A C 1
ATOM 585 O O . GLU A 1 72 ? -15.922 -0.664 8.856 1.00 61.91 72 GLU A O 1
ATOM 590 N N . ASP A 1 73 ? -14.128 -1.717 7.993 1.00 67.75 73 ASP A N 1
ATOM 591 C CA . ASP A 1 73 ? -14.188 -1.102 6.655 1.00 67.75 73 ASP A CA 1
ATOM 592 C C . ASP A 1 73 ? -14.157 0.440 6.683 1.00 67.75 73 ASP A C 1
ATOM 594 O O . ASP A 1 73 ? -14.717 1.152 5.852 1.00 67.75 73 ASP A O 1
ATOM 598 N N . LYS A 1 74 ? -13.532 0.979 7.731 1.00 79.50 74 LYS A N 1
ATOM 599 C CA . LYS A 1 74 ? -13.480 2.416 8.046 1.00 79.50 74 LYS A CA 1
ATOM 600 C C . LYS A 1 74 ? -12.059 2.920 8.255 1.00 79.50 74 LYS A C 1
ATOM 602 O O . LYS A 1 74 ? -11.884 4.110 8.517 1.00 79.50 74 LYS A O 1
ATOM 607 N N . THR A 1 75 ? -11.073 2.030 8.202 1.00 84.62 75 THR A N 1
ATOM 608 C CA . THR A 1 75 ? -9.682 2.338 8.523 1.00 84.62 75 THR A CA 1
ATOM 609 C C . THR A 1 75 ? -8.832 2.162 7.279 1.00 84.62 75 THR A C 1
ATOM 611 O O . THR A 1 75 ? -8.645 1.044 6.808 1.00 84.62 75 THR A O 1
ATOM 614 N N . MET A 1 76 ? -8.299 3.265 6.765 1.00 87.81 76 MET A N 1
ATOM 615 C CA . MET A 1 76 ? -7.280 3.232 5.726 1.00 87.81 76 MET A CA 1
ATOM 616 C C . MET A 1 76 ? -5.918 3.068 6.393 1.00 87.81 76 MET A C 1
ATOM 618 O O . MET A 1 76 ? -5.527 3.878 7.224 1.00 87.81 76 MET A O 1
ATOM 622 N N . VAL A 1 77 ? -5.178 2.029 6.030 1.00 87.75 77 VAL A N 1
ATOM 623 C CA . VAL A 1 77 ? -3.755 1.936 6.374 1.00 87.75 77 VAL A CA 1
ATOM 624 C C . VAL A 1 77 ? -2.965 2.581 5.251 1.00 87.75 77 VAL A C 1
ATOM 626 O O . VAL A 1 77 ? -3.167 2.198 4.098 1.00 87.75 77 VAL A O 1
ATOM 629 N N . ILE A 1 78 ? -2.094 3.531 5.564 1.00 88.31 78 ILE A N 1
ATOM 630 C CA . ILE A 1 78 ? -1.135 4.098 4.621 1.00 88.31 78 ILE A CA 1
ATOM 631 C C . ILE A 1 78 ? 0.279 3.928 5.153 1.00 88.31 78 ILE A C 1
ATOM 633 O O . ILE A 1 78 ? 0.500 3.785 6.352 1.00 88.31 78 ILE A O 1
ATOM 637 N N . SER A 1 79 ? 1.237 3.958 4.250 1.00 86.25 79 SER A N 1
ATOM 638 C CA . SER A 1 79 ? 2.640 4.064 4.559 1.00 86.25 79 SER A CA 1
ATOM 639 C C . SER A 1 79 ? 3.277 5.131 3.699 1.00 86.25 79 SER A C 1
ATOM 641 O O . SER A 1 79 ? 2.881 5.301 2.545 1.00 86.25 79 SER A O 1
ATOM 643 N N . ILE A 1 80 ? 4.202 5.872 4.296 1.00 82.25 80 ILE A N 1
ATOM 644 C CA . ILE A 1 80 ? 4.904 6.989 3.680 1.00 82.25 80 ILE A CA 1
ATOM 645 C C . ILE A 1 80 ? 6.395 6.753 3.893 1.00 82.25 80 ILE A C 1
ATOM 647 O O . ILE A 1 80 ? 6.813 6.446 5.006 1.00 82.25 80 ILE A O 1
ATOM 651 N N . ASP A 1 81 ? 7.173 6.920 2.837 1.00 78.12 81 ASP A N 1
ATOM 652 C CA . ASP A 1 81 ? 8.631 6.946 2.904 1.00 78.12 81 ASP A CA 1
ATOM 653 C C . ASP A 1 81 ? 9.113 8.212 2.185 1.00 78.12 81 ASP A C 1
ATOM 655 O O . ASP A 1 81 ? 8.642 8.524 1.084 1.00 78.12 81 ASP A O 1
ATOM 659 N N . ILE A 1 82 ? 9.978 8.981 2.846 1.00 73.44 82 ILE A N 1
ATOM 660 C CA . ILE A 1 82 ? 10.491 10.270 2.375 1.00 73.44 82 ILE A CA 1
ATOM 661 C C . ILE A 1 82 ? 12.005 10.171 2.310 1.00 73.44 82 ILE A C 1
ATOM 663 O O . ILE A 1 82 ? 12.676 9.903 3.302 1.00 73.44 82 ILE A O 1
ATOM 667 N N . MET A 1 83 ? 12.547 10.463 1.136 1.00 67.69 83 MET A N 1
ATOM 668 C CA . MET A 1 83 ? 13.976 10.470 0.907 1.00 67.69 83 MET A CA 1
ATOM 669 C C . MET A 1 83 ? 14.485 11.873 0.611 1.00 67.69 83 MET A C 1
ATOM 671 O O . MET A 1 83 ? 14.050 12.521 -0.344 1.00 67.69 83 MET A O 1
ATOM 675 N N . HIS A 1 84 ? 15.503 12.270 1.368 1.00 67.19 84 HIS A N 1
ATOM 676 C CA . HIS A 1 84 ? 16.327 13.427 1.055 1.00 67.19 84 HIS A CA 1
ATOM 677 C C . HIS A 1 84 ? 17.347 13.127 -0.057 1.00 67.19 84 HIS A C 1
ATOM 679 O O . HIS A 1 84 ? 17.824 11.994 -0.174 1.00 67.19 84 HIS A O 1
ATOM 685 N N . PRO A 1 85 ? 17.731 14.129 -0.865 1.00 61.12 85 PRO A N 1
ATOM 686 C CA . PRO A 1 85 ? 18.768 13.992 -1.877 1.00 61.12 85 PRO A CA 1
ATOM 687 C C . PRO A 1 85 ? 20.049 13.347 -1.340 1.00 61.12 85 PRO A C 1
ATOM 689 O O . PRO A 1 85 ? 20.502 13.638 -0.234 1.00 61.12 85 PRO A O 1
ATOM 692 N N . LEU A 1 86 ? 20.672 12.489 -2.152 1.00 56.50 86 LEU A N 1
ATOM 693 C CA . LEU A 1 86 ? 21.949 11.869 -1.793 1.00 56.50 86 LEU A CA 1
ATOM 694 C C . LEU A 1 86 ? 23.056 12.928 -1.658 1.00 56.50 86 LEU A C 1
ATOM 696 O O . LEU A 1 86 ? 23.047 13.905 -2.416 1.00 56.50 86 LEU A O 1
ATOM 700 N N . PRO A 1 87 ? 24.071 12.697 -0.805 1.00 50.00 87 PRO A N 1
ATOM 701 C CA . PRO A 1 87 ? 25.293 13.495 -0.806 1.00 50.00 87 PRO A CA 1
ATOM 702 C C . PRO A 1 87 ? 25.904 13.549 -2.216 1.00 50.00 87 PRO A C 1
ATOM 704 O O . PRO A 1 87 ? 26.160 12.510 -2.822 1.00 50.00 87 PRO A O 1
ATOM 707 N N . GLY A 1 88 ? 26.101 14.758 -2.751 1.00 58.31 88 GLY A N 1
ATOM 708 C CA . GLY A 1 88 ? 26.569 14.981 -4.129 1.00 58.31 88 GLY A CA 1
ATOM 709 C C . GLY A 1 88 ? 25.464 15.208 -5.171 1.00 58.31 88 GLY A C 1
ATOM 710 O O . GLY A 1 88 ? 25.777 15.415 -6.341 1.00 58.31 88 GLY A O 1
ATOM 711 N N . SER A 1 89 ? 24.187 15.202 -4.771 1.00 61.97 89 SER A N 1
ATOM 712 C CA . SER A 1 89 ? 23.079 15.647 -5.630 1.00 61.97 89 SER A CA 1
ATOM 713 C C . SER A 1 89 ? 23.163 17.151 -5.909 1.00 61.97 89 SER A C 1
ATOM 715 O O . SER A 1 89 ? 23.791 17.900 -5.159 1.00 61.97 89 SER A O 1
ATOM 717 N N . ALA A 1 90 ? 22.505 17.606 -6.981 1.00 63.16 90 ALA A N 1
ATOM 718 C CA . ALA A 1 90 ? 22.400 19.032 -7.272 1.00 63.16 90 ALA A CA 1
ATOM 719 C C . ALA A 1 90 ? 21.811 19.795 -6.062 1.00 63.16 90 ALA A C 1
ATOM 721 O O . ALA A 1 90 ? 20.927 19.254 -5.395 1.00 63.16 90 ALA A O 1
ATOM 722 N N . PRO A 1 91 ? 22.225 21.051 -5.805 1.00 57.69 91 PRO A N 1
ATOM 723 C CA . PRO A 1 91 ? 21.782 21.821 -4.634 1.00 57.69 91 PRO A CA 1
ATOM 724 C C . PRO A 1 91 ? 20.256 21.952 -4.480 1.00 57.69 91 PRO A C 1
ATOM 726 O O . PRO A 1 91 ? 19.772 22.118 -3.370 1.00 57.69 91 PRO A O 1
ATOM 729 N N . ASN A 1 92 ? 19.506 21.839 -5.584 1.00 62.59 92 ASN A N 1
ATOM 730 C CA . ASN A 1 92 ? 18.043 21.943 -5.632 1.00 62.59 92 ASN A CA 1
ATOM 731 C C . ASN A 1 92 ? 17.366 20.607 -5.984 1.00 62.59 92 ASN A C 1
ATOM 733 O O . ASN A 1 92 ? 16.275 20.596 -6.555 1.00 62.59 92 ASN A O 1
ATOM 737 N N . ALA A 1 93 ? 18.037 19.477 -5.753 1.00 61.00 93 ALA A N 1
ATOM 738 C CA . ALA A 1 93 ? 17.438 18.174 -6.001 1.00 61.00 93 ALA A CA 1
ATOM 739 C C . ALA A 1 93 ? 16.187 18.003 -5.112 1.00 61.00 93 ALA A C 1
ATOM 741 O O . ALA A 1 93 ? 16.270 18.240 -3.907 1.00 61.00 93 ALA A O 1
ATOM 742 N N . PRO A 1 94 ? 15.028 17.623 -5.679 1.00 61.88 94 PRO A N 1
ATOM 743 C CA . PRO A 1 94 ? 13.813 17.449 -4.895 1.00 61.88 94 PRO A CA 1
ATOM 744 C C . PRO A 1 94 ? 13.913 16.209 -3.998 1.00 61.88 94 PRO A C 1
ATOM 746 O O . PRO A 1 94 ? 14.543 15.213 -4.369 1.00 61.88 94 PRO A O 1
ATOM 749 N N . ASN A 1 95 ? 13.234 16.247 -2.849 1.00 66.88 95 ASN A N 1
ATOM 750 C CA . ASN A 1 95 ? 12.955 15.038 -2.077 1.00 66.88 95 ASN A CA 1
ATOM 751 C C . ASN A 1 95 ? 12.099 14.076 -2.928 1.00 66.88 95 ASN A C 1
ATOM 753 O O . ASN A 1 95 ? 11.291 14.490 -3.768 1.00 66.88 95 ASN A O 1
ATOM 757 N N . ILE A 1 96 ? 12.255 12.773 -2.710 1.00 69.19 96 ILE A N 1
ATOM 758 C CA . ILE A 1 96 ? 11.408 11.752 -3.338 1.00 69.19 96 ILE A CA 1
ATOM 759 C C . ILE A 1 96 ? 10.530 11.156 -2.251 1.00 69.19 96 ILE A C 1
ATOM 761 O O . ILE A 1 96 ? 11.047 10.632 -1.270 1.00 69.19 96 ILE A O 1
ATOM 765 N N . THR A 1 97 ? 9.215 11.191 -2.453 1.00 68.44 97 THR A N 1
ATOM 766 C CA . THR A 1 97 ? 8.253 10.620 -1.508 1.00 68.44 97 THR A CA 1
ATOM 767 C C . THR A 1 97 ? 7.518 9.454 -2.153 1.00 68.44 97 THR A C 1
ATOM 769 O O . THR A 1 97 ? 7.075 9.510 -3.301 1.00 68.44 97 THR A O 1
ATOM 772 N N . SER A 1 98 ? 7.356 8.364 -1.418 1.00 72.75 98 SER A N 1
ATOM 773 C CA . SER A 1 98 ? 6.503 7.252 -1.820 1.00 72.75 98 SER A CA 1
ATOM 774 C C . SER A 1 98 ? 5.353 7.093 -0.829 1.00 72.75 98 SER A C 1
ATOM 776 O O . SER A 1 98 ? 5.517 7.345 0.363 1.00 72.75 98 SER A O 1
ATOM 778 N N . MET A 1 99 ? 4.163 6.727 -1.323 1.00 75.50 99 MET A N 1
ATOM 779 C CA . MET A 1 99 ? 3.010 6.463 -0.463 1.00 75.50 99 MET A CA 1
ATOM 780 C C . MET A 1 99 ? 2.283 5.203 -0.912 1.00 75.50 99 MET A C 1
ATOM 782 O O . MET A 1 99 ? 1.764 5.117 -2.026 1.00 75.50 99 MET A O 1
ATOM 786 N N . VAL A 1 100 ? 2.159 4.236 -0.013 1.00 76.06 100 VAL A N 1
ATOM 787 C CA . VAL A 1 100 ? 1.370 3.027 -0.248 1.00 76.06 100 VAL A CA 1
ATOM 788 C C . VAL A 1 100 ? 0.157 3.040 0.651 1.00 76.06 100 VAL A C 1
ATOM 790 O O . VAL A 1 100 ? 0.292 3.196 1.852 1.00 76.06 100 VAL A O 1
ATOM 793 N N . ALA A 1 101 ? -1.034 2.842 0.098 1.00 74.94 101 ALA A N 1
ATOM 794 C CA . ALA A 1 101 ? -2.214 2.578 0.906 1.00 74.94 101 ALA A CA 1
ATOM 795 C C . ALA A 1 101 ? -2.573 1.089 0.849 1.00 74.94 101 ALA A C 1
ATOM 797 O O . ALA A 1 101 ? -2.218 0.375 -0.090 1.00 74.94 101 ALA A O 1
ATOM 798 N N . SER A 1 102 ? -3.335 0.644 1.846 1.00 64.25 102 SER A N 1
ATOM 799 C CA . SER A 1 102 ? -4.059 -0.641 1.896 1.00 64.25 102 SER A CA 1
ATOM 800 C C . SER A 1 102 ? -4.817 -0.935 0.593 1.00 64.25 102 SER A C 1
ATOM 802 O O . SER A 1 102 ? -5.020 -2.096 0.252 1.00 64.25 102 SER A O 1
ATOM 804 N N . PHE A 1 103 ? -5.105 0.110 -0.182 1.00 55.31 103 PHE A N 1
ATOM 805 C CA . PHE A 1 103 ? -5.482 0.061 -1.586 1.00 55.31 103 PHE A CA 1
ATOM 806 C C . PHE A 1 103 ? -4.367 0.687 -2.419 1.00 55.31 103 PHE A C 1
ATOM 808 O O . PHE A 1 103 ? -4.265 1.907 -2.442 1.00 55.31 103 PHE A O 1
ATOM 815 N N . LYS A 1 104 ? -3.583 -0.146 -3.119 1.00 51.69 104 LYS A N 1
ATOM 816 C CA . LYS A 1 104 ? -2.663 0.200 -4.229 1.00 51.69 104 LYS A CA 1
ATOM 817 C C . LYS A 1 104 ? -1.640 1.330 -3.954 1.00 51.69 104 LYS A C 1
ATOM 819 O O . LYS A 1 104 ? -1.944 2.413 -3.459 1.00 51.69 104 LYS A O 1
ATOM 824 N N . ALA A 1 105 ? -0.385 1.126 -4.351 1.00 44.62 105 ALA A N 1
ATOM 825 C CA . ALA A 1 105 ? 0.626 2.176 -4.194 1.00 44.62 105 ALA A CA 1
ATOM 826 C C . ALA A 1 105 ? 0.388 3.387 -5.098 1.00 44.62 105 ALA A C 1
ATOM 828 O O . ALA A 1 105 ? -0.128 3.239 -6.199 1.00 44.62 105 ALA A O 1
ATOM 829 N N . HIS A 1 106 ? 0.840 4.557 -4.648 1.00 45.44 106 HIS A N 1
ATOM 830 C CA . HIS A 1 106 ? 1.096 5.734 -5.471 1.00 45.44 106 HIS A CA 1
ATOM 831 C C . HIS A 1 106 ? 2.552 6.147 -5.326 1.00 45.44 106 HIS A C 1
ATOM 833 O O . HIS A 1 106 ? 3.168 5.985 -4.273 1.00 45.44 106 HIS A O 1
ATOM 839 N N . LYS A 1 107 ? 3.098 6.751 -6.370 1.00 47.16 107 LYS A N 1
ATOM 840 C CA . LYS A 1 107 ? 4.445 7.298 -6.332 1.00 47.16 107 LYS A CA 1
ATOM 841 C C . LYS A 1 107 ? 4.442 8.666 -6.990 1.00 47.16 107 LYS A C 1
ATOM 843 O O . LYS A 1 107 ? 3.908 8.797 -8.089 1.00 47.16 107 LYS A O 1
ATOM 848 N N . GLU A 1 108 ? 5.065 9.644 -6.345 1.00 52.88 108 GLU A N 1
ATOM 849 C CA . GLU A 1 108 ? 5.116 11.026 -6.815 1.00 52.88 108 GLU A CA 1
ATOM 850 C C . GLU A 1 108 ? 6.457 11.662 -6.421 1.00 52.88 108 GLU A C 1
ATOM 852 O O . GLU A 1 108 ? 7.039 11.312 -5.401 1.00 52.88 108 GLU A O 1
ATOM 857 N N . MET A 1 109 ? 7.007 12.546 -7.253 1.00 41.38 109 MET A N 1
ATOM 858 C CA . MET A 1 109 ? 8.184 13.331 -6.863 1.00 41.38 109 MET A CA 1
ATOM 859 C C . MET A 1 109 ? 7.688 14.485 -5.988 1.00 41.38 109 MET A C 1
ATOM 861 O O . MET A 1 109 ? 6.690 15.109 -6.344 1.00 41.38 109 MET A O 1
ATOM 865 N N . ALA A 1 110 ? 8.305 14.710 -4.827 1.00 43.94 110 ALA A N 1
ATOM 866 C CA . ALA A 1 110 ? 7.700 15.516 -3.775 1.00 43.94 110 ALA A CA 1
ATOM 867 C C . ALA A 1 110 ? 7.555 16.983 -4.201 1.00 43.94 110 ALA A C 1
ATOM 869 O O . ALA A 1 110 ? 8.529 17.731 -4.270 1.00 43.94 110 ALA A O 1
ATOM 870 N N . SER A 1 111 ? 6.314 17.396 -4.450 1.00 49.81 111 SER A N 1
ATOM 871 C CA . SER A 1 111 ? 5.902 18.784 -4.243 1.00 49.81 111 SER A CA 1
ATOM 872 C C . SER A 1 111 ? 4.664 18.914 -3.354 1.00 49.81 111 SER A C 1
ATOM 874 O O . SER A 1 111 ? 4.465 19.996 -2.816 1.00 49.81 111 SER A O 1
ATOM 876 N N . ASP A 1 112 ? 3.861 17.856 -3.138 1.00 65.94 112 ASP A N 1
ATOM 877 C CA . ASP A 1 112 ? 2.754 17.920 -2.171 1.00 65.94 112 ASP A CA 1
ATOM 878 C C . ASP A 1 112 ? 2.283 16.536 -1.650 1.00 65.94 112 ASP A C 1
ATOM 880 O O . ASP A 1 112 ? 1.536 15.813 -2.316 1.00 65.94 112 ASP A O 1
ATOM 884 N N . LEU A 1 113 ? 2.662 16.172 -0.414 1.00 72.38 113 LEU A N 1
ATOM 885 C CA . LEU A 1 113 ? 2.130 14.997 0.306 1.00 72.38 113 LEU A CA 1
ATOM 886 C C . LEU A 1 113 ? 0.588 15.022 0.381 1.00 72.38 113 LEU A C 1
ATOM 888 O O . LEU A 1 113 ? -0.065 13.971 0.388 1.00 72.38 113 LEU A O 1
ATOM 892 N N . SER A 1 114 ? -0.005 16.222 0.391 1.00 74.56 114 SER A N 1
ATOM 893 C CA . SER A 1 114 ? -1.453 16.427 0.366 1.00 74.56 114 SER A CA 1
ATOM 894 C C . SER A 1 114 ? -2.079 15.844 -0.895 1.00 74.56 114 SER A C 1
ATOM 896 O O . SER A 1 114 ? -3.131 15.209 -0.821 1.00 74.56 114 SER A O 1
ATOM 898 N N . ASP A 1 115 ? -1.445 16.005 -2.056 1.00 78.19 115 ASP A N 1
ATOM 899 C CA . ASP A 1 115 ? -1.975 15.503 -3.323 1.00 78.19 115 ASP A CA 1
ATOM 900 C C . ASP A 1 115 ? -1.876 13.979 -3.418 1.00 78.19 115 ASP A C 1
ATOM 902 O O . ASP A 1 115 ? -2.845 13.326 -3.835 1.00 78.19 115 ASP A O 1
ATOM 906 N N . MET A 1 116 ? -0.793 13.393 -2.896 1.00 78.12 116 MET A N 1
ATOM 907 C CA . MET A 1 116 ? -0.671 11.942 -2.740 1.00 78.12 116 MET A CA 1
ATOM 908 C C . MET A 1 116 ? -1.800 11.390 -1.862 1.00 78.12 116 MET A C 1
ATOM 910 O O . MET A 1 116 ? -2.499 10.460 -2.279 1.00 78.12 116 MET A O 1
ATOM 914 N N . LEU A 1 117 ? -2.056 11.997 -0.698 1.00 83.06 117 LEU A N 1
ATOM 915 C CA . LEU A 1 117 ? -3.134 11.577 0.199 1.00 83.06 117 LEU A CA 1
ATOM 916 C C . LEU A 1 117 ? -4.520 11.773 -0.436 1.00 83.06 117 LEU A C 1
ATOM 918 O O . LEU A 1 117 ? -5.343 10.854 -0.411 1.00 83.06 117 LEU A O 1
ATOM 922 N N . LYS A 1 118 ? -4.781 12.923 -1.076 1.00 83.75 118 LYS A N 1
AT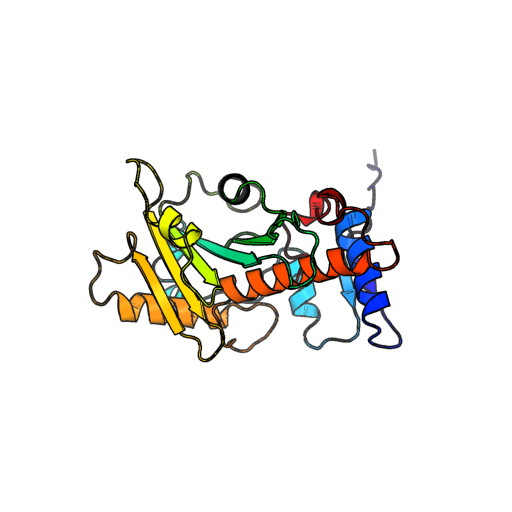OM 923 C CA . LYS A 1 118 ? -6.022 13.170 -1.834 1.00 83.75 118 LYS A CA 1
ATOM 924 C C . LYS A 1 118 ? -6.229 12.103 -2.906 1.00 83.75 118 LYS A C 1
ATOM 926 O O . LYS A 1 118 ? -7.360 11.656 -3.094 1.00 83.75 118 LYS A O 1
ATOM 931 N N . SER A 1 119 ? -5.169 11.668 -3.593 1.00 82.88 119 SER A N 1
ATOM 932 C CA . SER A 1 119 ? -5.259 10.593 -4.589 1.00 82.88 119 SER A CA 1
ATOM 933 C C . SER A 1 119 ? -5.742 9.279 -3.960 1.00 82.88 119 SER A C 1
ATOM 935 O O . SER A 1 119 ? -6.642 8.638 -4.503 1.00 82.88 119 SER A O 1
ATOM 937 N N . ARG A 1 120 ? -5.224 8.911 -2.778 1.00 85.44 120 ARG A N 1
ATOM 938 C CA . ARG A 1 120 ? -5.620 7.682 -2.070 1.00 85.44 120 ARG A CA 1
ATOM 939 C C . ARG A 1 120 ? -7.046 7.771 -1.531 1.00 85.44 120 ARG A C 1
ATOM 941 O O . ARG A 1 120 ? -7.804 6.814 -1.655 1.00 85.44 120 ARG A O 1
ATOM 948 N N . LEU A 1 121 ? -7.455 8.932 -1.018 1.00 86.81 121 LEU A N 1
ATOM 949 C CA . LEU A 1 121 ? -8.837 9.182 -0.586 1.00 86.81 121 LEU A CA 1
ATOM 950 C C . LEU A 1 121 ? -9.835 9.110 -1.752 1.00 86.81 121 LEU A C 1
ATOM 952 O O . LEU A 1 121 ? -10.944 8.603 -1.582 1.00 86.81 121 LEU A O 1
ATOM 956 N N . ARG A 1 122 ? -9.451 9.581 -2.947 1.00 87.00 122 ARG A N 1
ATOM 957 C CA . ARG A 1 122 ? -10.267 9.432 -4.163 1.00 87.00 122 ARG A CA 1
ATOM 958 C C . ARG A 1 122 ? -10.416 7.964 -4.557 1.00 87.00 122 ARG A C 1
ATOM 960 O O . ARG A 1 122 ? -11.527 7.558 -4.875 1.00 87.00 122 ARG A O 1
ATOM 967 N N . LEU A 1 123 ? -9.340 7.176 -4.489 1.00 84.31 123 LEU A N 1
ATOM 968 C CA . LEU A 1 123 ? -9.397 5.740 -4.782 1.00 84.31 123 LEU A CA 1
ATOM 969 C C . LEU A 1 123 ? -10.209 4.946 -3.773 1.00 84.31 123 LEU A C 1
ATOM 971 O O . LEU A 1 123 ? -10.940 4.052 -4.175 1.00 84.31 123 LEU A O 1
ATOM 975 N N . TRP A 1 124 ? -10.138 5.298 -2.492 1.00 84.94 124 TRP A N 1
ATOM 976 C CA . TRP A 1 124 ? -11.012 4.713 -1.478 1.00 84.94 124 TRP A CA 1
ATOM 977 C C . TRP A 1 124 ? -12.493 4.908 -1.827 1.00 84.94 124 TRP A C 1
ATOM 979 O O . TRP A 1 124 ? -13.315 4.044 -1.574 1.00 84.94 124 TRP A O 1
ATOM 989 N N . LYS A 1 125 ? -12.871 6.030 -2.444 1.00 85.12 125 LYS A N 1
ATOM 990 C CA . LYS A 1 125 ? -14.255 6.245 -2.898 1.00 85.12 125 LYS A CA 1
ATOM 991 C C . LYS A 1 125 ? -14.555 5.683 -4.288 1.00 85.12 125 LYS A C 1
ATOM 993 O O . LYS A 1 125 ? -15.692 5.804 -4.745 1.00 85.12 125 LYS A O 1
ATOM 998 N N . ASP A 1 126 ? -13.561 5.148 -4.990 1.00 83.38 126 ASP A N 1
ATOM 999 C CA . ASP A 1 126 ? -13.723 4.708 -6.367 1.00 83.38 126 ASP A CA 1
ATOM 1000 C C . ASP A 1 126 ? -14.471 3.365 -6.409 1.00 83.38 126 ASP A C 1
ATOM 1002 O O . ASP A 1 126 ? -13.936 2.350 -5.956 1.00 83.38 126 ASP A O 1
ATOM 1006 N N . PRO A 1 127 ? -15.669 3.312 -7.020 1.00 77.44 127 PRO A N 1
ATOM 1007 C CA . PRO A 1 127 ? -16.489 2.103 -7.056 1.00 77.44 127 PRO A CA 1
ATOM 1008 C C . PRO A 1 127 ? -15.848 0.934 -7.822 1.00 77.44 127 PRO A C 1
ATOM 1010 O O . PRO A 1 127 ? -16.377 -0.176 -7.772 1.00 77.44 127 PRO A O 1
ATOM 1013 N N . ARG A 1 128 ? -14.746 1.167 -8.550 1.00 76.12 128 ARG A N 1
ATOM 1014 C CA . ARG A 1 128 ? -13.967 0.133 -9.254 1.00 76.12 128 ARG A CA 1
ATOM 1015 C C . ARG A 1 128 ? -13.041 -0.668 -8.337 1.00 76.12 128 ARG A C 1
ATOM 1017 O O . ARG A 1 128 ? -12.573 -1.721 -8.759 1.00 76.12 128 ARG A O 1
ATOM 1024 N N . HIS A 1 129 ? -12.734 -0.151 -7.149 1.00 67.88 129 HIS A N 1
ATOM 1025 C CA . HIS A 1 129 ? -11.813 -0.771 -6.198 1.00 67.88 129 HIS A CA 1
ATOM 1026 C C . HIS A 1 129 ? -12.607 -1.442 -5.088 1.00 67.88 129 HIS A C 1
ATOM 1028 O O . HIS A 1 129 ? -12.710 -2.664 -5.074 1.00 67.88 129 HIS A O 1
ATOM 1034 N N . ASP A 1 130 ? -13.273 -0.631 -4.267 1.00 66.75 130 ASP A N 1
ATOM 1035 C CA . ASP A 1 130 ? -14.082 -1.082 -3.145 1.00 66.75 130 ASP A CA 1
ATOM 1036 C C . ASP A 1 130 ? -15.272 -0.134 -2.975 1.00 66.75 130 ASP A C 1
ATOM 1038 O O . ASP A 1 130 ? -15.177 1.079 -3.169 1.00 66.75 130 ASP A O 1
ATOM 1042 N N . LYS A 1 131 ? -16.450 -0.685 -2.672 1.00 66.38 131 LYS A N 1
ATOM 1043 C CA . LYS A 1 131 ? -17.704 0.085 -2.617 1.00 66.38 131 LYS A CA 1
ATOM 1044 C C . LYS A 1 131 ? -17.856 0.818 -1.282 1.00 66.38 131 LYS A C 1
ATOM 1046 O O . LYS A 1 131 ? -18.868 0.660 -0.599 1.00 66.38 131 LYS A O 1
ATOM 1051 N N . HIS A 1 132 ? -16.883 1.643 -0.911 1.00 79.19 132 HIS A N 1
ATOM 1052 C CA . HIS A 1 132 ? -17.008 2.468 0.283 1.00 79.19 132 HIS A CA 1
ATOM 1053 C C . HIS A 1 132 ? -17.902 3.682 -0.006 1.00 79.19 132 HIS A C 1
ATOM 1055 O O . HIS A 1 132 ? -17.583 4.557 -0.811 1.00 79.19 132 HIS A O 1
ATOM 1061 N N . ALA A 1 133 ? -19.038 3.768 0.687 1.00 77.31 133 ALA A N 1
ATOM 1062 C CA . ALA A 1 133 ? -19.953 4.904 0.549 1.00 77.31 133 ALA A CA 1
ATOM 1063 C C . ALA A 1 133 ? -19.349 6.220 1.087 1.00 77.31 133 ALA A C 1
ATOM 1065 O O . ALA A 1 133 ? -19.646 7.310 0.592 1.00 77.31 133 ALA A O 1
ATOM 1066 N N . ASN A 1 134 ? -18.478 6.112 2.094 1.00 83.56 134 ASN A N 1
ATOM 1067 C CA . ASN A 1 134 ? -17.915 7.231 2.844 1.00 83.56 134 ASN A CA 1
ATOM 1068 C C . ASN A 1 134 ? -16.384 7.203 2.820 1.00 83.56 134 ASN A C 1
ATOM 1070 O O . ASN A 1 134 ? -15.779 6.158 2.596 1.00 83.56 134 ASN A O 1
ATOM 1074 N N . LEU A 1 135 ? -15.768 8.357 3.093 1.00 86.56 135 LEU A N 1
ATOM 1075 C CA . LEU A 1 135 ? -14.334 8.447 3.383 1.00 86.56 135 LEU A CA 1
ATOM 1076 C C . LEU A 1 135 ? -13.972 7.613 4.627 1.00 86.56 135 LEU A C 1
ATOM 1078 O O . LEU A 1 135 ? -14.849 7.379 5.471 1.00 86.56 135 LEU A O 1
ATOM 1082 N N . PRO A 1 136 ? -12.704 7.178 4.766 1.00 87.12 136 PRO A N 1
ATOM 1083 C CA . PRO A 1 136 ? -12.275 6.446 5.949 1.00 87.12 136 PRO A CA 1
ATOM 1084 C C . PRO A 1 136 ? -12.486 7.305 7.201 1.00 87.12 136 PRO A C 1
ATOM 1086 O O . PRO A 1 136 ? -12.230 8.508 7.197 1.00 87.12 136 PRO A O 1
ATOM 1089 N N . LYS A 1 137 ? -12.950 6.686 8.289 1.00 85.94 137 LYS A N 1
ATOM 1090 C CA . LYS A 1 137 ? -13.058 7.359 9.593 1.00 85.94 137 LYS A CA 1
ATOM 1091 C C . LYS A 1 137 ? -11.714 7.447 10.302 1.00 85.94 137 LYS A C 1
ATOM 1093 O O . LYS A 1 137 ? -11.532 8.329 11.136 1.00 85.94 137 LYS A O 1
ATOM 1098 N N . ASN A 1 138 ? -10.821 6.510 10.002 1.00 86.38 138 ASN A N 1
ATOM 1099 C CA . ASN A 1 138 ? -9.517 6.385 10.627 1.00 86.38 138 ASN A CA 1
ATOM 1100 C C . ASN A 1 138 ? -8.444 6.231 9.542 1.00 86.38 138 ASN A C 1
ATOM 1102 O O . ASN A 1 138 ? -8.670 5.513 8.564 1.00 86.38 138 ASN A O 1
ATOM 1106 N N . ILE A 1 139 ? -7.276 6.837 9.732 1.00 87.94 139 ILE A N 1
ATOM 1107 C CA . ILE A 1 139 ? -6.095 6.589 8.905 1.00 87.94 139 ILE A CA 1
ATOM 1108 C C . ILE A 1 139 ? -4.936 6.190 9.821 1.00 87.94 139 ILE A C 1
ATOM 1110 O O . ILE A 1 139 ? -4.516 6.962 10.680 1.00 87.94 139 ILE A O 1
ATOM 1114 N N . LEU A 1 140 ? -4.446 4.963 9.647 1.00 88.12 140 LEU A N 1
ATOM 1115 C CA . LEU A 1 140 ? -3.263 4.447 10.332 1.00 88.12 140 LEU A CA 1
ATOM 1116 C C . LEU A 1 140 ? -2.057 4.615 9.410 1.00 88.12 140 LEU A C 1
ATOM 1118 O O . LEU A 1 140 ? -2.021 4.013 8.338 1.00 88.12 140 LEU A O 1
ATOM 1122 N N . VAL A 1 141 ? -1.092 5.425 9.822 1.00 87.81 141 VAL A N 1
ATOM 1123 C CA . VAL A 1 141 ? 0.094 5.777 9.038 1.00 87.81 141 VAL A CA 1
ATOM 1124 C C . VAL A 1 141 ? 1.300 5.014 9.576 1.00 87.81 141 VAL A C 1
ATOM 1126 O O . VAL A 1 141 ? 1.620 5.148 10.752 1.00 87.81 141 VAL A O 1
ATOM 1129 N N . TYR A 1 142 ? 1.977 4.243 8.724 1.00 87.44 142 TYR A N 1
ATOM 1130 C CA . TYR A 1 142 ? 3.306 3.687 8.991 1.00 87.44 142 TYR A CA 1
ATOM 1131 C C . TYR A 1 142 ? 4.358 4.468 8.209 1.00 87.44 142 TYR A C 1
ATOM 1133 O O . TYR A 1 142 ? 4.427 4.342 6.987 1.00 87.44 142 TYR A O 1
ATOM 1141 N N . ARG A 1 143 ? 5.183 5.260 8.882 1.00 82.81 143 ARG A N 1
ATOM 1142 C CA . ARG A 1 143 ? 6.270 5.991 8.229 1.00 82.81 143 ARG A CA 1
ATOM 1143 C C . ARG A 1 143 ? 7.596 5.276 8.464 1.00 82.81 143 ARG A C 1
ATOM 1145 O O . ARG A 1 143 ? 7.907 4.955 9.611 1.00 82.81 143 ARG A O 1
ATOM 1152 N N . ASP A 1 144 ? 8.331 4.989 7.392 1.00 76.75 144 ASP A N 1
ATOM 1153 C CA . ASP A 1 144 ? 9.722 4.543 7.525 1.00 76.75 144 ASP A CA 1
ATOM 1154 C C . ASP A 1 144 ? 10.613 5.775 7.713 1.00 76.75 144 ASP A C 1
ATOM 1156 O O . ASP A 1 144 ? 10.420 6.802 7.059 1.00 76.75 144 ASP A O 1
ATOM 1160 N N . GLY A 1 145 ? 11.522 5.712 8.681 1.00 67.94 145 GLY A N 1
ATOM 1161 C CA . GLY A 1 145 ? 12.346 6.854 9.057 1.00 67.94 145 GLY A CA 1
ATOM 1162 C C . GLY A 1 145 ? 13.200 6.579 10.287 1.00 67.94 145 GLY A C 1
ATOM 1163 O O . GLY A 1 145 ? 12.764 5.968 11.261 1.00 67.94 145 GLY A O 1
ATOM 1164 N N . THR A 1 146 ? 14.450 7.036 10.246 1.00 60.41 146 THR A N 1
ATOM 1165 C CA . THR A 1 146 ? 15.424 6.851 11.334 1.00 60.41 146 THR A CA 1
ATOM 1166 C C . THR A 1 146 ? 15.504 8.042 12.285 1.00 60.41 146 THR A C 1
ATOM 1168 O O . THR A 1 146 ? 16.089 7.913 13.360 1.00 60.41 146 THR A O 1
ATOM 1171 N N . VAL A 1 147 ? 14.930 9.193 11.915 1.00 60.81 147 VAL A N 1
ATOM 1172 C CA . VAL A 1 147 ? 14.993 10.445 12.678 1.00 60.81 147 VAL A CA 1
ATOM 1173 C C . VAL A 1 147 ? 13.656 11.176 12.575 1.00 60.81 147 VAL A C 1
ATOM 1175 O O . VAL A 1 147 ? 13.058 11.217 11.502 1.00 60.81 147 VAL A O 1
ATOM 1178 N N . LEU A 1 148 ? 13.214 11.746 13.700 1.00 60.97 148 LEU A N 1
ATOM 1179 C CA . LEU A 1 148 ? 12.110 12.700 13.726 1.00 60.97 148 LEU A CA 1
ATOM 1180 C C . LEU A 1 148 ? 12.586 14.028 13.142 1.00 60.97 148 LEU A C 1
ATOM 1182 O O . LEU A 1 148 ? 13.499 14.639 13.698 1.00 60.97 148 LEU A O 1
ATOM 1186 N N . ASP A 1 149 ? 11.993 14.459 12.042 1.00 60.28 149 ASP A N 1
ATOM 1187 C CA . ASP A 1 149 ? 12.287 15.734 11.397 1.00 60.28 149 ASP A CA 1
ATOM 1188 C C . ASP A 1 149 ? 11.141 16.745 11.585 1.00 60.28 149 ASP A C 1
ATOM 1190 O O . ASP A 1 149 ? 10.119 16.481 12.224 1.00 60.28 149 ASP A O 1
ATOM 1194 N N . GLU A 1 150 ? 11.336 17.962 11.074 1.00 58.12 150 GLU A N 1
ATOM 1195 C CA . GLU A 1 150 ? 10.319 19.014 11.143 1.00 58.12 150 GLU A CA 1
ATOM 1196 C C . GLU A 1 150 ? 9.029 18.624 10.393 1.00 58.12 150 GLU A C 1
ATOM 1198 O O . GLU A 1 150 ? 7.948 19.039 10.809 1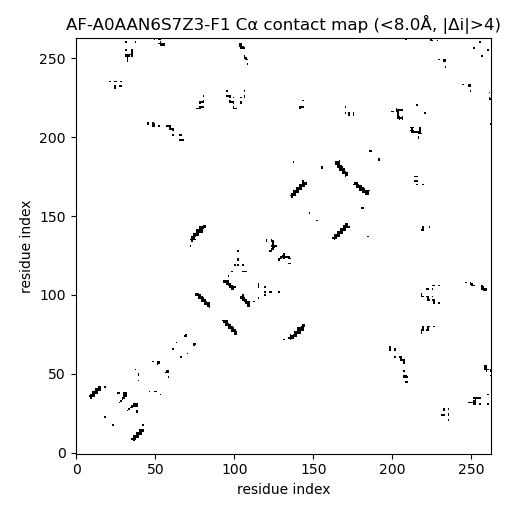.00 58.12 150 GLU A O 1
ATOM 1203 N N . GLU A 1 151 ? 9.105 17.792 9.343 1.00 60.59 151 GLU A N 1
ATOM 1204 C CA . GLU A 1 151 ? 7.942 17.296 8.588 1.00 60.59 151 GLU A CA 1
ATOM 1205 C C . GLU A 1 151 ? 7.084 16.337 9.427 1.00 60.59 151 GLU A C 1
ATOM 1207 O O . GLU A 1 151 ? 5.852 16.417 9.381 1.00 60.59 151 GLU A O 1
ATOM 1212 N N . ASP A 1 152 ? 7.705 15.515 10.277 1.00 60.97 152 ASP A N 1
ATOM 1213 C CA . ASP A 1 152 ? 6.982 14.704 11.265 1.00 60.97 152 ASP A CA 1
ATOM 1214 C C . ASP A 1 152 ? 6.232 15.556 12.282 1.00 60.97 152 ASP A C 1
ATOM 1216 O O . ASP A 1 152 ? 5.126 15.205 12.697 1.00 60.97 152 ASP A O 1
ATOM 1220 N N . MET A 1 153 ? 6.811 16.691 12.677 1.00 56.38 153 MET A N 1
ATOM 1221 C CA . MET A 1 153 ? 6.181 17.612 13.622 1.00 56.38 153 MET A CA 1
ATOM 1222 C C . MET A 1 153 ? 4.960 18.309 13.008 1.00 56.38 153 MET A C 1
ATOM 1224 O O . MET A 1 153 ? 3.989 18.565 13.721 1.00 56.38 153 MET A O 1
ATOM 1228 N N . TYR A 1 154 ? 4.944 18.557 11.691 1.00 57.09 154 TYR A N 1
ATOM 1229 C CA . TYR A 1 154 ? 3.764 19.094 10.998 1.00 57.09 154 TYR A CA 1
ATOM 1230 C C . TYR A 1 154 ? 2.592 18.104 10.952 1.00 57.09 154 TYR A C 1
ATOM 1232 O O . TYR A 1 154 ? 1.440 18.535 10.986 1.00 57.09 154 TYR A O 1
ATOM 1240 N N . LEU A 1 155 ? 2.847 16.788 10.937 1.00 56.72 155 LEU A N 1
ATOM 1241 C CA . LEU A 1 155 ? 1.787 15.771 11.042 1.00 56.72 155 LEU A CA 1
ATOM 1242 C C . LEU A 1 155 ? 1.072 15.794 12.404 1.00 56.72 155 LEU A C 1
ATOM 1244 O O . LEU A 1 155 ? -0.033 15.264 12.522 1.00 56.72 155 LEU A O 1
ATOM 1248 N N . LEU A 1 156 ? 1.687 16.406 13.420 1.00 58.06 156 LEU A N 1
ATOM 1249 C CA . LEU A 1 156 ? 1.132 16.558 14.766 1.00 58.06 156 LEU A CA 1
ATOM 1250 C C . LEU A 1 156 ? 0.287 17.835 14.928 1.00 58.06 156 LEU A C 1
ATOM 1252 O O . LEU A 1 156 ? -0.334 18.016 15.976 1.00 58.06 156 LEU A O 1
ATOM 1256 N N . ALA A 1 157 ? 0.263 18.724 13.927 1.00 50.03 157 ALA A N 1
ATOM 1257 C CA . ALA A 1 157 ? -0.323 20.056 14.050 1.00 50.03 157 ALA A CA 1
ATOM 1258 C C . ALA A 1 157 ? -1.780 20.143 13.542 1.00 50.03 157 ALA A C 1
ATOM 1260 O O . ALA A 1 157 ? -2.078 19.935 12.368 1.00 50.03 157 ALA A O 1
ATOM 1261 N N . ASP A 1 158 ? -2.661 20.532 14.468 1.00 53.16 158 ASP A N 1
ATOM 1262 C CA . ASP A 1 158 ? -4.034 21.036 14.331 1.00 53.16 158 ASP A CA 1
ATOM 1263 C C . ASP A 1 158 ? -5.076 20.198 13.571 1.00 53.16 158 ASP A C 1
ATOM 1265 O O . ASP A 1 158 ? -5.333 20.321 12.368 1.00 53.16 158 ASP A O 1
ATOM 1269 N N . GLN A 1 159 ? -5.838 19.443 14.367 1.00 58.44 159 GLN A N 1
ATOM 1270 C CA . GLN A 1 159 ? -7.046 18.754 13.943 1.00 58.44 159 GLN A CA 1
ATOM 1271 C C . GLN A 1 159 ? -8.208 19.742 13.735 1.00 58.44 159 GLN A C 1
ATOM 1273 O O . GLN A 1 159 ? -8.715 20.373 14.666 1.00 58.44 159 GLN A O 1
ATOM 1278 N N . LYS A 1 160 ? -8.722 19.822 12.502 1.00 60.00 160 LYS A N 1
ATOM 1279 C CA . LYS A 1 160 ? -10.031 20.436 12.231 1.00 60.00 160 LYS A CA 1
ATOM 1280 C C . LYS A 1 160 ? -11.142 19.409 12.449 1.00 60.00 160 LYS A C 1
ATOM 1282 O O . LYS A 1 160 ? -11.116 18.312 11.890 1.00 60.00 160 LYS A O 1
ATOM 1287 N N . LYS A 1 161 ? -12.163 19.784 13.226 1.00 62.78 161 LYS A N 1
ATOM 1288 C CA . LYS A 1 161 ? -13.368 18.972 13.462 1.00 62.78 161 LYS A CA 1
ATOM 1289 C C . LYS A 1 161 ? -13.992 18.537 12.126 1.00 62.78 161 LYS A C 1
ATOM 1291 O O . LYS A 1 161 ? -14.299 19.381 11.290 1.00 62.78 161 LYS A O 1
ATOM 1296 N N . GLY A 1 162 ? -14.205 17.230 11.949 1.00 66.44 162 GLY A N 1
ATOM 1297 C CA . GLY A 1 162 ? -14.781 16.644 10.728 1.00 66.44 162 GLY A CA 1
ATOM 1298 C C . GLY A 1 162 ? -13.787 15.915 9.813 1.00 66.44 162 GLY A C 1
ATOM 1299 O O . GLY A 1 162 ? -14.216 15.355 8.806 1.00 66.44 162 GLY A O 1
ATOM 1300 N N . LEU A 1 163 ? -12.495 15.887 10.158 1.00 76.88 163 LEU A N 1
ATOM 1301 C CA . LEU A 1 163 ? -11.479 15.076 9.476 1.00 76.88 163 LEU A CA 1
ATOM 1302 C C . LEU A 1 163 ? -11.371 13.650 10.067 1.00 76.88 163 LEU A C 1
ATOM 1304 O O . LEU A 1 163 ? -11.823 13.424 11.194 1.00 76.88 163 LEU A O 1
ATOM 1308 N N . PRO A 1 164 ? -10.813 12.674 9.317 1.00 78.31 164 PRO A N 1
ATOM 1309 C CA . PRO A 1 164 ? -10.517 11.338 9.837 1.00 78.31 164 PRO A CA 1
ATOM 1310 C C . PRO A 1 164 ? -9.567 11.387 11.036 1.00 78.31 164 PRO A C 1
ATOM 1312 O O . PRO A 1 164 ? -8.673 12.227 11.080 1.00 78.31 164 PRO A O 1
ATOM 1315 N N . ARG A 1 165 ? -9.726 10.443 11.968 1.00 79.56 165 ARG A N 1
ATOM 1316 C CA . ARG A 1 165 ? -8.798 10.263 13.094 1.00 79.56 165 ARG A CA 1
ATOM 1317 C C . ARG A 1 165 ? -7.487 9.667 12.607 1.00 79.56 165 ARG A C 1
ATOM 1319 O O . ARG A 1 165 ? -7.520 8.721 11.815 1.00 79.56 165 ARG A O 1
ATOM 1326 N N . LEU A 1 166 ? -6.366 10.171 13.104 1.00 80.06 166 LEU A N 1
ATOM 1327 C CA . LEU A 1 166 ? -5.035 9.741 12.684 1.00 80.06 166 LEU A CA 1
ATOM 1328 C C . LEU A 1 166 ? -4.304 9.003 13.811 1.00 80.06 166 LEU A C 1
ATOM 1330 O O . LEU A 1 166 ? -4.281 9.451 14.953 1.00 80.06 166 LEU A O 1
ATOM 1334 N N . THR A 1 167 ? -3.662 7.885 13.479 1.00 78.62 167 THR A N 1
ATOM 1335 C CA . THR A 1 167 ? -2.588 7.322 14.312 1.00 78.62 167 THR A CA 1
ATOM 1336 C C . THR A 1 167 ? -1.352 7.200 13.442 1.00 78.62 167 THR A C 1
ATOM 1338 O O . THR A 1 167 ? -1.410 6.572 12.385 1.00 78.62 167 THR A O 1
ATOM 1341 N N . VAL A 1 168 ? -0.249 7.803 13.876 1.00 79.06 168 VAL A N 1
ATOM 1342 C CA . VAL A 1 168 ? 1.025 7.814 13.152 1.00 79.06 168 VAL A CA 1
ATOM 1343 C C . VAL A 1 168 ? 2.040 6.989 13.924 1.00 79.06 168 VAL A C 1
ATOM 1345 O O . VAL A 1 168 ? 2.338 7.268 15.087 1.00 79.06 168 VAL A O 1
ATOM 1348 N N . VAL A 1 169 ? 2.556 5.963 13.257 1.00 78.62 169 VAL A N 1
ATOM 1349 C CA . VAL A 1 169 ? 3.561 5.035 13.761 1.00 78.62 169 VAL A CA 1
ATOM 1350 C C . VAL A 1 169 ? 4.805 5.165 12.891 1.00 78.62 169 VAL A C 1
ATOM 1352 O O . VAL A 1 169 ? 4.734 4.958 11.682 1.00 78.62 169 VAL A O 1
ATOM 1355 N N . ILE A 1 170 ? 5.947 5.473 13.497 1.00 78.56 170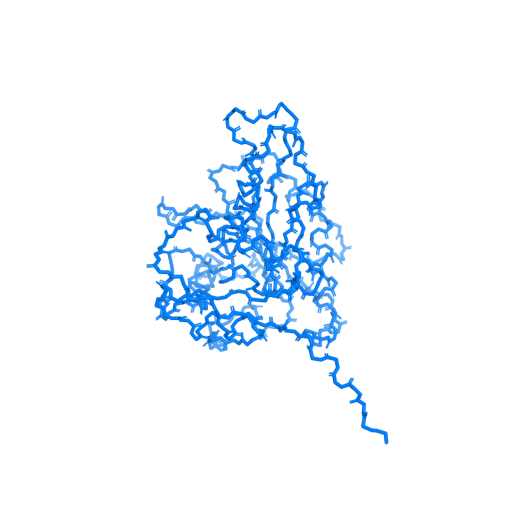 ILE A N 1
ATOM 1356 C CA . ILE A 1 170 ? 7.245 5.454 12.816 1.00 78.56 170 ILE A CA 1
ATOM 1357 C C . ILE A 1 170 ? 7.955 4.148 13.127 1.00 78.56 170 ILE A C 1
ATOM 1359 O O . ILE A 1 170 ? 8.035 3.769 14.293 1.00 78.56 170 ILE A O 1
ATOM 1363 N N . GLY A 1 171 ? 8.450 3.461 12.099 1.00 70.75 171 GLY A N 1
ATOM 1364 C CA . GLY A 1 171 ? 9.245 2.244 12.232 1.00 70.75 171 GLY A CA 1
ATOM 1365 C C . GLY A 1 171 ? 10.700 2.469 11.829 1.00 70.75 171 GLY A C 1
ATOM 1366 O O . GLY A 1 171 ? 10.962 3.148 10.848 1.00 70.75 171 GLY A O 1
ATOM 1367 N N . MET A 1 172 ? 11.639 1.858 12.555 1.00 69.00 172 MET A N 1
ATOM 1368 C CA . MET A 1 172 ? 13.043 1.745 12.136 1.00 69.00 172 MET A CA 1
ATOM 1369 C C . MET A 1 172 ? 13.339 0.314 11.711 1.00 69.00 172 MET A C 1
ATOM 1371 O O . MET A 1 172 ? 12.992 -0.609 12.436 1.00 69.00 172 MET A O 1
ATOM 1375 N N . ALA A 1 173 ? 14.016 0.091 10.585 1.00 62.28 173 ALA A N 1
ATOM 1376 C CA . ALA A 1 173 ? 14.082 -1.243 9.989 1.00 62.28 173 ALA A CA 1
ATOM 1377 C C . ALA A 1 173 ? 14.847 -2.321 10.799 1.00 62.28 173 ALA A C 1
ATOM 1379 O O . ALA A 1 173 ? 14.620 -3.508 10.537 1.00 62.28 173 ALA A O 1
ATOM 1380 N N . ARG A 1 174 ? 15.771 -1.990 11.732 1.00 66.69 174 ARG A N 1
ATOM 1381 C CA . ARG A 1 174 ? 16.664 -2.993 12.383 1.00 66.69 174 ARG A CA 1
ATOM 1382 C C . ARG A 1 174 ? 17.239 -2.596 13.767 1.00 66.69 174 ARG A C 1
ATOM 1384 O O . ARG A 1 174 ? 18.097 -1.718 13.806 1.00 66.69 174 ARG A O 1
ATOM 1391 N N . PRO A 1 175 ? 16.922 -3.332 14.858 1.00 67.69 175 PRO A N 1
ATOM 1392 C CA . PRO A 1 175 ? 15.730 -4.173 15.017 1.00 67.69 175 PRO A CA 1
ATOM 1393 C C . PRO A 1 175 ? 14.466 -3.329 14.827 1.00 67.69 175 PRO A C 1
ATOM 1395 O O . PRO A 1 175 ? 14.487 -2.134 15.107 1.00 67.69 175 PRO A O 1
ATOM 1398 N N . ALA A 1 176 ? 13.389 -3.950 14.335 1.00 79.12 176 ALA A N 1
ATOM 1399 C CA . ALA A 1 176 ? 12.139 -3.247 14.064 1.00 79.12 176 ALA A CA 1
ATOM 1400 C C . ALA A 1 176 ? 11.577 -2.621 15.343 1.00 79.12 176 ALA A C 1
ATOM 1402 O O . ALA A 1 176 ? 11.032 -3.330 16.188 1.00 79.12 176 ALA A O 1
ATOM 1403 N N . HIS A 1 177 ? 11.740 -1.308 15.486 1.00 84.06 177 HIS A N 1
ATOM 1404 C CA . HIS A 1 177 ? 11.253 -0.558 16.634 1.00 84.06 177 HIS A CA 1
ATOM 1405 C C . HIS A 1 177 ? 10.244 0.472 16.153 1.00 84.06 177 HIS A C 1
ATOM 1407 O O . HIS A 1 177 ? 10.541 1.240 15.237 1.00 84.06 177 HIS A O 1
ATOM 1413 N N . TYR A 1 178 ? 9.056 0.454 16.755 1.00 85.94 178 TYR A N 1
ATOM 1414 C CA . TYR A 1 178 ? 7.951 1.319 16.372 1.00 85.94 178 TYR A CA 1
ATOM 1415 C C . TYR A 1 178 ? 7.686 2.347 17.468 1.00 85.94 178 TYR A C 1
ATOM 1417 O O . TYR A 1 178 ? 7.535 1.986 18.634 1.00 85.94 178 TYR A O 1
ATOM 1425 N N . PHE A 1 179 ? 7.598 3.616 1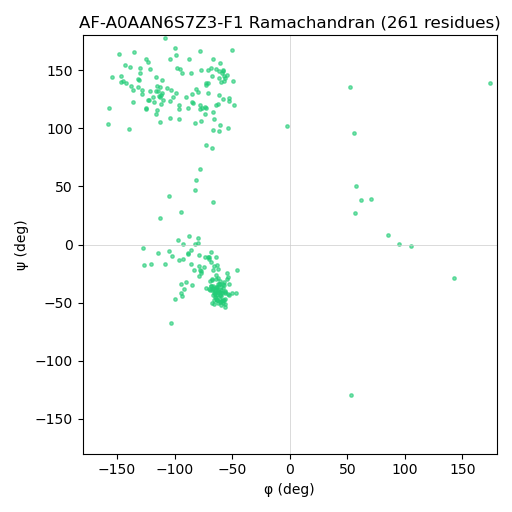7.087 1.00 85.88 179 PHE A N 1
ATOM 1426 C CA . PHE A 1 179 ? 7.220 4.712 17.969 1.00 85.88 179 PHE A CA 1
ATOM 1427 C C . PHE A 1 179 ? 5.892 5.300 17.511 1.00 85.88 179 PHE A C 1
ATOM 1429 O O . PHE A 1 179 ? 5.700 5.586 16.331 1.00 85.88 179 PHE A O 1
ATOM 1436 N N . VAL A 1 180 ? 4.970 5.482 18.451 1.00 86.88 180 VAL A N 1
ATOM 1437 C CA . VAL A 1 180 ? 3.693 6.148 18.194 1.00 86.88 180 VAL A CA 1
ATOM 1438 C C . VAL A 1 180 ? 3.893 7.640 18.419 1.00 86.88 180 VAL A C 1
ATOM 1440 O O . VAL A 1 180 ? 4.212 8.047 19.533 1.00 86.88 180 VAL A O 1
ATOM 1443 N N . LEU A 1 181 ? 3.721 8.444 17.371 1.00 82.38 181 LEU A N 1
ATOM 1444 C CA . LEU A 1 181 ? 3.844 9.903 17.466 1.00 82.38 181 LEU A CA 1
ATOM 1445 C C . LEU A 1 181 ? 2.513 10.581 17.754 1.00 82.38 181 LEU A C 1
ATOM 1447 O O . LEU A 1 181 ? 2.445 11.544 18.510 1.00 82.38 181 LEU A O 1
ATOM 1451 N N . LEU A 1 182 ? 1.455 10.054 17.145 1.00 83.31 182 LEU A N 1
ATOM 1452 C CA . LEU A 1 182 ? 0.088 10.521 17.300 1.00 83.31 182 LEU A CA 1
ATOM 1453 C C . LEU A 1 182 ? -0.812 9.306 17.424 1.00 83.31 182 LEU A C 1
ATOM 1455 O O . LEU A 1 182 ? -0.670 8.360 16.649 1.00 83.31 182 LEU A O 1
ATOM 1459 N N . ASP A 1 183 ? -1.753 9.344 18.359 1.00 85.88 183 ASP A N 1
ATOM 1460 C CA . ASP A 1 183 ? -2.777 8.317 18.471 1.00 85.88 183 ASP A CA 1
ATOM 1461 C C . ASP A 1 183 ? -4.150 8.903 18.795 1.00 85.88 183 ASP A C 1
ATOM 1463 O O . ASP A 1 183 ? -4.485 9.165 19.947 1.00 85.88 183 ASP A O 1
ATOM 1467 N N . GLU A 1 184 ? -4.979 9.048 17.766 1.00 85.44 184 GLU A N 1
ATOM 1468 C CA . GLU A 1 184 ? -6.384 9.442 17.901 1.00 85.44 184 GLU A CA 1
ATOM 1469 C C . GLU A 1 184 ? -7.347 8.251 17.753 1.00 85.44 184 GLU A C 1
ATOM 1471 O O . GLU A 1 184 ? -8.554 8.363 17.986 1.00 85.44 184 GLU A O 1
ATOM 1476 N N . ILE A 1 185 ? -6.840 7.092 17.327 1.00 83.94 185 ILE A N 1
ATOM 1477 C CA . ILE A 1 185 ? -7.667 5.926 17.007 1.00 83.94 185 ILE A CA 1
ATOM 1478 C C . ILE A 1 185 ? -7.774 4.993 18.214 1.00 83.94 185 ILE A C 1
ATOM 1480 O O . ILE A 1 185 ? -8.858 4.458 18.482 1.00 83.94 185 ILE A O 1
ATOM 1484 N N . PHE A 1 186 ? -6.670 4.783 18.930 1.00 83.00 186 PHE A N 1
ATOM 1485 C CA . PHE A 1 186 ? -6.554 3.754 19.954 1.00 83.00 186 PHE A CA 1
ATOM 1486 C C . PHE A 1 186 ? -6.512 4.308 21.381 1.00 83.00 186 PHE A C 1
ATOM 1488 O O . PHE A 1 186 ? -6.847 3.547 22.283 1.00 83.00 186 PHE A O 1
ATOM 1495 N N . HIS A 1 187 ? -6.243 5.601 21.601 1.00 78.50 187 HIS A N 1
ATOM 1496 C CA . HIS A 1 187 ? -6.059 6.194 22.940 1.00 78.50 187 HIS A CA 1
ATOM 1497 C C . HIS A 1 187 ? -7.210 5.937 23.930 1.00 78.50 187 HIS A C 1
ATOM 1499 O O . HIS A 1 187 ? -7.006 5.911 25.140 1.00 78.50 187 HIS A O 1
ATOM 1505 N N . ALA A 1 188 ? -8.437 5.756 23.432 1.00 75.81 188 ALA A N 1
ATOM 1506 C CA . ALA A 1 188 ? -9.615 5.477 24.252 1.00 75.81 188 ALA A CA 1
ATOM 1507 C C . ALA A 1 188 ? -9.757 3.989 24.638 1.00 75.81 188 ALA A C 1
ATOM 1509 O O . ALA A 1 188 ? -10.740 3.605 25.272 1.00 75.81 188 ALA A O 1
ATOM 1510 N N . ARG A 1 189 ? -8.825 3.126 24.217 1.00 73.25 189 ARG A N 1
ATOM 1511 C CA . ARG A 1 189 ? -8.858 1.681 24.462 1.00 73.25 189 ARG A CA 1
ATOM 1512 C C . ARG A 1 189 ? -7.987 1.295 25.647 1.00 73.25 189 ARG A C 1
ATOM 1514 O O . ARG A 1 189 ? -6.963 1.903 25.932 1.00 73.25 189 ARG A O 1
ATOM 1521 N N . TYR A 1 190 ? -8.373 0.204 26.297 1.00 74.06 190 TYR A N 1
ATOM 1522 C CA . TYR A 1 190 ? -7.512 -0.452 27.268 1.00 74.06 190 TYR A CA 1
ATOM 1523 C C . TYR A 1 190 ? -6.349 -1.150 26.550 1.00 74.06 190 TYR 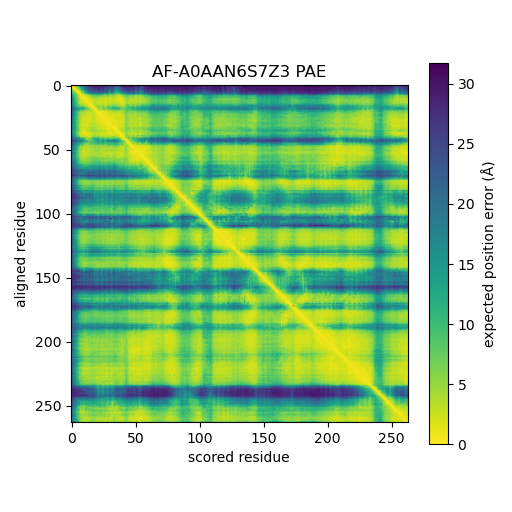A C 1
ATOM 1525 O O . TYR A 1 190 ? -6.557 -1.795 25.522 1.00 74.06 190 TYR A O 1
ATOM 1533 N N . ASN A 1 191 ? -5.146 -1.051 27.119 1.00 83.19 191 ASN A N 1
ATOM 1534 C CA . ASN A 1 191 ? -3.947 -1.750 26.653 1.00 83.19 191 ASN A CA 1
ATOM 1535 C C . ASN A 1 191 ? -3.565 -1.465 25.182 1.00 83.19 191 ASN A C 1
ATOM 1537 O O . ASN A 1 191 ? -3.356 -2.372 24.374 1.00 83.19 191 ASN A O 1
ATOM 1541 N N . VAL A 1 192 ? -3.498 -0.175 24.841 1.00 84.75 192 VAL A N 1
ATOM 1542 C CA . VAL A 1 192 ? -3.208 0.335 23.489 1.00 84.75 192 VAL A CA 1
ATOM 1543 C C . VAL A 1 192 ? -1.931 -0.254 22.890 1.00 84.75 192 VAL A C 1
ATOM 1545 O O . VAL A 1 192 ? -1.945 -0.659 21.729 1.00 84.75 192 VAL A O 1
ATOM 1548 N N . ALA A 1 193 ? -0.860 -0.351 23.684 1.00 86.19 193 ALA A N 1
ATOM 1549 C CA . ALA A 1 193 ? 0.422 -0.895 23.240 1.00 86.19 193 ALA A CA 1
ATOM 1550 C C . ALA A 1 193 ? 0.262 -2.318 22.684 1.00 86.19 193 ALA A C 1
ATOM 1552 O O . ALA A 1 193 ? 0.561 -2.551 21.516 1.00 86.19 193 ALA A O 1
ATOM 1553 N N . ASN A 1 194 ? -0.346 -3.232 23.448 1.00 88.31 194 ASN A N 1
ATOM 1554 C CA . ASN A 1 194 ? -0.556 -4.609 22.995 1.00 88.31 194 ASN A CA 1
ATOM 1555 C C . ASN A 1 194 ? -1.447 -4.686 21.746 1.00 88.31 194 ASN A C 1
ATOM 1557 O O . ASN A 1 194 ? -1.257 -5.562 20.902 1.00 88.31 194 ASN A O 1
ATOM 1561 N N . VAL A 1 195 ? -2.431 -3.788 21.614 1.00 86.12 195 VAL A N 1
ATOM 1562 C CA . VAL A 1 195 ? -3.298 -3.728 20.426 1.00 86.12 195 VAL A CA 1
ATOM 1563 C C . VAL A 1 195 ? -2.494 -3.323 19.189 1.00 86.12 195 VAL A C 1
ATOM 1565 O O . VAL A 1 195 ? -2.604 -3.982 18.154 1.00 86.12 195 VAL A O 1
ATOM 1568 N N . LEU A 1 196 ? -1.683 -2.267 19.288 1.00 86.88 196 LEU A N 1
ATOM 1569 C CA . LEU A 1 196 ? -0.846 -1.786 18.187 1.00 86.88 196 LEU A CA 1
ATOM 1570 C C . LEU A 1 196 ? 0.262 -2.778 17.827 1.00 86.88 196 LEU A C 1
ATOM 1572 O O . LEU A 1 196 ? 0.508 -3.007 16.642 1.00 86.88 196 LEU A O 1
ATOM 1576 N N . GLU A 1 197 ? 0.881 -3.416 18.816 1.00 89.62 197 GLU A N 1
ATOM 1577 C CA . GLU A 1 197 ? 1.877 -4.469 18.613 1.00 89.62 197 GLU A CA 1
ATOM 1578 C C . GLU A 1 197 ? 1.272 -5.675 17.892 1.00 89.62 197 GLU A C 1
ATOM 1580 O O . GLU A 1 197 ? 1.795 -6.110 16.866 1.00 89.62 197 GLU A O 1
ATOM 1585 N N . ALA A 1 198 ? 0.130 -6.186 18.364 1.00 88.31 198 ALA A N 1
ATOM 1586 C CA . ALA A 1 198 ? -0.544 -7.321 17.738 1.00 88.31 198 ALA A CA 1
ATOM 1587 C C . ALA A 1 198 ? -1.008 -7.005 16.308 1.00 88.31 198 ALA A C 1
ATOM 1589 O O . ALA A 1 198 ? -0.924 -7.863 15.420 1.00 88.31 198 ALA A O 1
ATOM 1590 N N . LEU A 1 199 ? -1.480 -5.777 16.069 1.00 86.88 199 LEU A N 1
ATOM 1591 C CA . LEU A 1 199 ? -1.882 -5.311 14.745 1.00 86.88 199 LEU A CA 1
ATOM 1592 C C . LEU A 1 199 ? -0.681 -5.225 13.796 1.00 86.88 199 LEU A C 1
ATOM 1594 O O . LEU A 1 199 ? -0.713 -5.806 12.711 1.00 86.88 199 LEU A O 1
ATOM 1598 N N . THR A 1 200 ? 0.390 -4.558 14.229 1.00 89.00 200 THR A N 1
ATOM 1599 C CA . THR A 1 200 ? 1.632 -4.395 13.459 1.00 89.00 200 THR A CA 1
ATOM 1600 C C . THR A 1 200 ? 2.251 -5.752 13.141 1.00 89.00 200 THR A C 1
ATOM 1602 O O . THR A 1 200 ? 2.576 -6.034 11.988 1.00 89.00 200 THR A O 1
ATOM 1605 N N . GLN A 1 201 ? 2.299 -6.648 14.128 1.00 89.81 201 GLN A N 1
ATOM 1606 C CA . GLN A 1 201 ? 2.768 -8.016 13.950 1.00 89.81 201 GLN A CA 1
ATOM 1607 C C . GLN A 1 201 ? 1.893 -8.794 12.967 1.00 89.81 201 GLN A C 1
ATOM 1609 O O . GLN A 1 201 ? 2.415 -9.521 12.127 1.00 89.81 201 GLN A O 1
ATOM 1614 N N . SER A 1 202 ? 0.567 -8.640 13.024 1.00 88.88 202 SER A N 1
ATOM 1615 C CA . SER A 1 202 ? -0.338 -9.285 12.066 1.00 88.88 202 SER A CA 1
ATOM 1616 C C . SER A 1 202 ? -0.072 -8.805 10.638 1.00 88.88 202 SER A C 1
ATOM 1618 O O . SER A 1 202 ? -0.039 -9.619 9.716 1.00 88.88 202 SER A O 1
ATOM 1620 N N . MET A 1 203 ? 0.216 -7.516 10.442 1.00 87.69 203 MET A N 1
ATOM 1621 C CA . MET A 1 203 ? 0.599 -6.991 9.130 1.00 87.69 203 MET A CA 1
ATOM 1622 C C . MET A 1 203 ? 1.912 -7.575 8.602 1.00 87.69 203 MET A C 1
ATOM 1624 O O . MET A 1 203 ? 2.068 -7.668 7.390 1.00 87.69 203 MET A O 1
ATOM 1628 N N . CYS A 1 204 ? 2.845 -8.029 9.439 1.00 90.44 204 CYS A N 1
ATOM 1629 C CA . CYS A 1 204 ? 4.061 -8.706 8.964 1.00 90.44 204 CYS A CA 1
ATOM 1630 C C . CYS A 1 204 ? 3.766 -10.027 8.224 1.00 90.44 204 CYS A C 1
ATOM 1632 O O . CYS A 1 204 ? 4.609 -10.510 7.472 1.00 90.44 204 CYS A O 1
ATOM 1634 N N . TYR A 1 205 ? 2.569 -10.603 8.394 1.00 89.56 205 TYR A N 1
ATOM 1635 C CA . TYR A 1 205 ? 2.125 -11.819 7.700 1.00 89.56 205 TYR A CA 1
ATOM 1636 C C . TYR A 1 205 ? 1.352 -11.542 6.405 1.00 89.56 205 TYR A C 1
ATOM 1638 O O . TYR A 1 205 ? 0.918 -12.489 5.755 1.00 89.56 205 TYR A O 1
ATOM 1646 N N . THR A 1 206 ? 1.147 -10.278 6.017 1.00 88.69 206 THR A N 1
ATOM 1647 C CA . THR A 1 206 ? 0.391 -9.932 4.799 1.00 88.69 206 THR A CA 1
ATOM 1648 C C . THR A 1 206 ? 1.267 -9.647 3.583 1.00 88.69 206 THR A C 1
ATOM 1650 O O . THR A 1 206 ? 0.740 -9.403 2.498 1.00 88.69 206 THR A O 1
ATOM 1653 N N . TYR A 1 207 ? 2.591 -9.800 3.689 1.00 90.31 207 TYR A N 1
ATOM 1654 C CA . TYR A 1 207 ? 3.530 -9.527 2.601 1.00 90.31 207 TYR A CA 1
ATOM 1655 C C . TYR A 1 207 ? 3.383 -10.502 1.430 1.00 90.31 207 TYR A C 1
ATOM 1657 O O . TYR A 1 207 ? 3.907 -11.615 1.433 1.00 90.31 207 TYR A O 1
ATOM 1665 N N . GLY A 1 208 ? 2.672 -10.077 0.390 1.00 88.44 208 GLY A N 1
ATOM 1666 C CA . GLY A 1 208 ? 2.163 -10.960 -0.654 1.00 88.44 208 GLY A CA 1
ATOM 1667 C C . GLY A 1 208 ? 3.227 -11.590 -1.556 1.00 88.44 208 GLY A C 1
ATOM 1668 O O . GLY A 1 208 ? 2.879 -12.436 -2.370 1.00 88.44 208 GLY A O 1
ATOM 1669 N N . ARG A 1 209 ? 4.508 -11.212 -1.443 1.00 87.69 209 ARG A N 1
ATOM 1670 C CA . ARG A 1 209 ? 5.621 -11.786 -2.230 1.00 87.69 209 ARG A CA 1
ATOM 1671 C C . ARG A 1 209 ? 6.265 -13.014 -1.585 1.00 87.69 209 ARG A C 1
ATOM 1673 O O . ARG A 1 209 ? 7.117 -13.643 -2.216 1.00 87.69 209 ARG A O 1
ATOM 1680 N N . ALA A 1 210 ? 5.905 -13.345 -0.348 1.00 87.56 210 ALA A N 1
ATOM 1681 C CA . ALA A 1 210 ? 6.468 -14.475 0.375 1.00 87.56 210 ALA A CA 1
ATOM 1682 C C . ALA A 1 210 ? 5.408 -15.169 1.233 1.00 87.56 210 ALA A C 1
ATOM 1684 O O . ALA A 1 210 ? 4.449 -14.557 1.681 1.00 87.56 210 ALA A O 1
ATOM 1685 N N . THR A 1 211 ? 5.627 -16.450 1.510 1.00 87.88 211 THR A N 1
ATOM 1686 C CA . THR A 1 211 ? 4.788 -17.266 2.403 1.00 87.88 211 THR A CA 1
ATOM 1687 C C . THR A 1 211 ? 5.341 -17.290 3.833 1.00 87.88 211 THR A C 1
ATOM 1689 O O . THR A 1 211 ? 5.231 -18.292 4.538 1.00 87.88 211 THR A O 1
ATOM 1692 N N . LYS A 1 212 ? 6.044 -16.226 4.234 1.00 88.19 212 LYS A N 1
ATOM 1693 C CA . LYS A 1 212 ? 6.705 -16.080 5.536 1.00 88.19 212 LYS A CA 1
ATOM 1694 C C . LYS A 1 212 ? 6.494 -14.662 6.048 1.00 88.19 212 LYS A C 1
ATOM 1696 O O . LYS A 1 212 ? 6.366 -13.738 5.247 1.00 88.19 212 LYS A O 1
ATOM 1701 N N . ALA A 1 213 ? 6.515 -14.513 7.370 1.00 87.62 213 ALA A N 1
ATOM 1702 C CA . ALA A 1 213 ? 6.542 -13.198 7.989 1.00 87.62 213 ALA A CA 1
ATOM 1703 C C . ALA A 1 213 ? 7.804 -12.430 7.576 1.00 87.62 213 ALA A C 1
ATOM 1705 O O . ALA A 1 213 ? 8.885 -13.012 7.441 1.00 87.62 213 ALA A O 1
ATOM 1706 N N . VAL A 1 214 ? 7.646 -11.126 7.388 1.00 89.19 214 VAL A N 1
ATOM 1707 C CA . VAL A 1 214 ? 8.740 -10.181 7.141 1.00 89.19 214 VAL A CA 1
ATOM 1708 C C . VAL A 1 214 ? 9.137 -9.452 8.426 1.00 89.19 214 VAL A C 1
ATOM 1710 O O . VAL A 1 214 ? 8.405 -9.472 9.411 1.00 89.19 214 VAL A O 1
ATOM 1713 N N . SER A 1 215 ? 10.318 -8.832 8.427 1.00 87.62 215 SER A N 1
ATOM 1714 C CA . SER A 1 215 ? 10.887 -8.159 9.604 1.00 87.62 215 SER A CA 1
ATOM 1715 C C . SER A 1 215 ? 10.237 -6.813 9.940 1.00 87.62 215 SER A C 1
ATOM 1717 O O . SER A 1 215 ? 10.383 -6.344 11.061 1.00 87.62 215 SER A O 1
ATOM 1719 N N . VAL A 1 216 ? 9.545 -6.196 8.983 1.00 88.12 216 VAL A N 1
ATOM 1720 C CA . VAL A 1 216 ? 8.852 -4.904 9.109 1.00 88.12 216 VAL A CA 1
ATOM 1721 C C . VAL A 1 216 ? 7.422 -5.083 8.594 1.00 88.12 216 VAL A C 1
ATOM 1723 O O . VAL A 1 216 ? 7.181 -5.959 7.761 1.00 88.12 216 VAL A O 1
ATOM 1726 N N . CYS A 1 217 ? 6.460 -4.300 9.086 1.00 88.19 217 CYS A N 1
ATOM 1727 C CA . CYS A 1 217 ? 5.071 -4.417 8.654 1.00 88.19 217 CYS A CA 1
ATOM 1728 C C . CYS A 1 217 ? 4.938 -4.242 7.128 1.00 88.19 217 CYS A C 1
ATOM 1730 O O . CYS A 1 217 ? 5.656 -3.470 6.491 1.00 88.19 217 CYS A O 1
ATOM 1732 N N . THR A 1 218 ? 4.007 -4.982 6.524 1.00 88.88 218 THR A N 1
ATOM 1733 C CA . THR A 1 218 ? 3.853 -5.021 5.060 1.00 88.88 218 THR A CA 1
ATOM 1734 C C . THR A 1 218 ? 3.641 -3.650 4.404 1.00 88.88 218 THR A C 1
ATOM 1736 O O . THR A 1 218 ? 4.234 -3.440 3.347 1.00 88.88 218 THR A O 1
ATOM 1739 N N . PRO A 1 219 ? 2.838 -2.717 4.962 1.00 87.50 219 PRO A N 1
ATOM 1740 C CA . PRO A 1 219 ? 2.684 -1.386 4.375 1.00 87.50 219 PRO A CA 1
ATOM 1741 C C . PRO A 1 219 ? 4.009 -0.629 4.248 1.00 87.50 219 PRO A C 1
ATOM 1743 O O . PRO A 1 219 ? 4.292 -0.143 3.156 1.00 87.50 219 PRO A O 1
ATOM 1746 N N . ALA A 1 220 ? 4.821 -0.604 5.313 1.00 85.38 220 ALA A N 1
ATOM 1747 C CA . ALA A 1 220 ? 6.146 0.020 5.307 1.00 85.38 220 ALA A CA 1
ATOM 1748 C C . ALA A 1 220 ? 7.063 -0.644 4.281 1.00 85.38 220 ALA A C 1
ATOM 1750 O O . ALA A 1 220 ? 7.540 0.015 3.370 1.00 85.38 220 ALA A O 1
ATOM 1751 N N . TYR A 1 221 ? 7.152 -1.976 4.286 1.00 87.50 221 TYR A N 1
ATOM 1752 C CA . TYR A 1 221 ? 7.974 -2.676 3.295 1.00 87.50 221 TYR A CA 1
ATOM 1753 C C . TYR A 1 221 ? 7.507 -2.400 1.844 1.00 87.50 221 TYR A C 1
ATOM 1755 O O . TYR A 1 221 ? 8.303 -2.327 0.909 1.00 87.50 221 TYR A O 1
ATOM 1763 N N . TYR A 1 222 ? 6.208 -2.227 1.591 1.00 88.19 222 TYR A N 1
ATOM 1764 C CA . TYR A 1 222 ? 5.763 -1.831 0.254 1.00 88.19 222 TYR A CA 1
ATOM 1765 C C . TYR A 1 222 ? 6.167 -0.404 -0.122 1.00 88.19 222 TYR A C 1
ATOM 1767 O O . TYR A 1 222 ? 6.471 -0.203 -1.300 1.00 88.19 222 TYR A O 1
ATOM 1775 N N . ALA A 1 223 ? 6.184 0.545 0.817 1.00 83.38 223 ALA A N 1
ATOM 1776 C CA . ALA A 1 223 ? 6.708 1.888 0.571 1.00 83.38 223 ALA A CA 1
ATOM 1777 C C . ALA A 1 223 ? 8.185 1.820 0.160 1.00 83.38 223 ALA A C 1
ATOM 1779 O O . ALA A 1 223 ? 8.506 2.275 -0.938 1.00 83.38 223 ALA A O 1
ATOM 1780 N N . ASP A 1 224 ? 9.015 1.079 0.901 1.00 81.81 224 ASP A N 1
ATOM 1781 C CA . ASP A 1 224 ? 10.434 0.875 0.572 1.00 81.81 224 ASP A CA 1
ATOM 1782 C C . ASP A 1 224 ? 10.613 0.296 -0.838 1.00 81.81 224 ASP A C 1
ATOM 1784 O O . ASP A 1 224 ? 11.475 0.712 -1.609 1.00 81.81 224 ASP A O 1
ATOM 1788 N N . VAL A 1 225 ? 9.778 -0.675 -1.230 1.00 85.44 225 VAL A N 1
ATOM 1789 C CA . VAL A 1 225 ? 9.858 -1.275 -2.572 1.00 85.44 225 VAL A CA 1
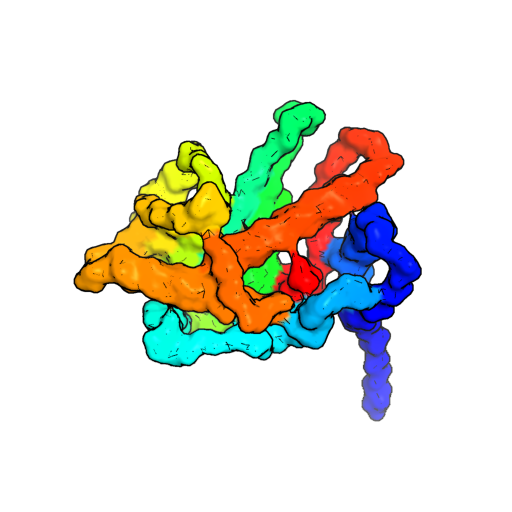ATOM 1790 C C . VAL A 1 225 ? 9.495 -0.255 -3.654 1.00 85.44 225 VAL A C 1
ATOM 1792 O O . VAL A 1 225 ? 10.167 -0.199 -4.684 1.00 85.44 225 VAL A O 1
ATOM 1795 N N . VAL A 1 226 ? 8.437 0.539 -3.462 1.00 84.00 226 VAL A N 1
ATOM 1796 C CA . VAL A 1 226 ? 8.050 1.606 -4.405 1.00 84.00 226 VAL A CA 1
ATOM 1797 C C . VAL A 1 226 ? 9.159 2.647 -4.518 1.00 84.00 226 VAL A C 1
ATOM 1799 O O . VAL A 1 226 ? 9.472 3.104 -5.622 1.00 84.00 226 VAL A O 1
ATOM 1802 N N . TYR A 1 227 ? 9.765 2.986 -3.388 1.00 79.38 227 TYR A N 1
ATOM 1803 C CA . TYR A 1 227 ? 10.891 3.889 -3.294 1.00 79.38 227 TYR A CA 1
ATOM 1804 C C . TYR A 1 227 ? 12.137 3.353 -4.029 1.00 79.38 227 TYR A C 1
ATOM 1806 O O . TYR A 1 227 ? 12.692 4.048 -4.882 1.00 79.38 227 TYR A O 1
ATOM 1814 N N . GLU A 1 228 ? 12.527 2.094 -3.834 1.00 79.12 228 GLU A N 1
ATOM 1815 C CA . GLU A 1 228 ? 13.645 1.482 -4.567 1.00 79.12 228 GLU A CA 1
ATOM 1816 C C . GLU A 1 228 ? 13.404 1.471 -6.085 1.00 79.12 228 GLU A C 1
ATOM 1818 O O . GLU A 1 228 ? 14.308 1.734 -6.886 1.00 79.12 228 GLU A O 1
ATOM 1823 N N . TRP A 1 229 ? 12.155 1.264 -6.516 1.00 79.69 229 TRP A N 1
ATOM 1824 C CA . TRP A 1 229 ? 11.787 1.419 -7.924 1.00 79.69 229 TRP A CA 1
ATOM 1825 C C . TRP A 1 229 ? 11.889 2.857 -8.415 1.00 79.69 229 TRP A C 1
ATOM 1827 O O . TRP A 1 229 ? 12.297 3.085 -9.556 1.00 79.69 229 TRP A O 1
ATOM 1837 N N . ALA A 1 230 ? 11.567 3.837 -7.570 1.00 77.25 230 ALA A N 1
ATOM 1838 C CA . ALA A 1 230 ? 11.793 5.239 -7.880 1.00 77.25 230 ALA A CA 1
ATOM 1839 C C . ALA A 1 230 ? 13.255 5.531 -8.181 1.00 77.25 230 ALA A C 1
ATOM 1841 O O . ALA A 1 230 ? 13.556 6.081 -9.242 1.00 77.25 230 ALA A O 1
ATOM 1842 N N . ARG A 1 231 ? 14.152 5.082 -7.302 1.00 73.38 231 ARG A N 1
ATOM 1843 C CA . ARG A 1 231 ? 15.598 5.195 -7.499 1.00 73.38 231 ARG A CA 1
ATOM 1844 C C . ARG A 1 231 ? 16.062 4.487 -8.764 1.00 73.38 231 ARG A C 1
ATOM 1846 O O . ARG A 1 231 ? 16.922 5.001 -9.475 1.00 73.38 231 ARG A O 1
ATOM 1853 N N . CYS A 1 232 ? 15.496 3.323 -9.081 1.00 73.38 232 CYS A N 1
ATOM 1854 C CA . CYS A 1 232 ? 15.832 2.593 -10.303 1.00 73.38 232 CYS A CA 1
ATOM 1855 C C . CYS A 1 232 ? 15.454 3.368 -11.572 1.00 73.38 232 CYS A C 1
ATOM 1857 O O . CYS A 1 232 ? 16.218 3.360 -12.534 1.00 73.38 232 CYS A O 1
ATOM 1859 N N . TYR A 1 233 ? 14.308 4.054 -11.596 1.00 74.12 233 TYR A N 1
ATOM 1860 C CA . TYR A 1 233 ? 13.913 4.857 -12.763 1.00 74.12 233 TYR A CA 1
ATOM 1861 C C . TYR A 1 233 ? 14.791 6.098 -12.915 1.00 74.12 233 TYR A C 1
ATOM 1863 O O . TYR A 1 233 ? 15.220 6.408 -14.021 1.00 74.12 233 TYR A O 1
ATOM 1871 N N . LEU A 1 234 ? 15.151 6.726 -11.795 1.00 68.56 234 LEU A N 1
ATOM 1872 C CA . LEU A 1 234 ? 16.084 7.852 -11.766 1.00 68.56 234 LEU A CA 1
ATOM 1873 C C . LEU A 1 234 ? 17.495 7.449 -12.207 1.00 68.56 234 LEU A C 1
ATOM 1875 O O . LEU A 1 234 ? 18.132 8.152 -12.984 1.00 68.56 234 LEU A O 1
ATOM 1879 N N . SER A 1 235 ? 17.974 6.288 -11.757 1.00 60.62 235 SER A N 1
ATOM 1880 C CA . SER A 1 235 ? 19.295 5.773 -12.129 1.00 60.62 235 SER A CA 1
ATOM 1881 C C . SER A 1 235 ? 19.346 5.169 -13.535 1.00 60.62 235 SER A C 1
ATOM 1883 O O . SER A 1 235 ? 20.397 5.153 -14.162 1.00 60.62 235 SER A O 1
ATOM 1885 N N . GLY A 1 236 ? 18.219 4.711 -14.083 1.00 52.22 236 GLY A N 1
ATOM 1886 C CA . GLY A 1 236 ? 18.106 4.257 -15.473 1.00 52.22 236 GLY A CA 1
ATOM 1887 C C . GLY A 1 236 ? 18.236 5.376 -16.515 1.00 52.22 236 GLY A C 1
ATOM 1888 O O . GLY A 1 236 ? 18.462 5.074 -17.688 1.00 52.22 236 GLY A O 1
ATOM 1889 N N . ALA A 1 237 ? 18.128 6.643 -16.095 1.00 47.94 237 ALA A N 1
ATOM 1890 C CA . ALA A 1 237 ? 18.476 7.818 -16.896 1.00 47.94 237 ALA A CA 1
ATOM 1891 C C . ALA A 1 237 ? 19.997 8.089 -16.934 1.00 47.94 237 ALA A C 1
ATOM 1893 O O . ALA A 1 237 ? 20.455 8.907 -17.731 1.00 47.94 237 ALA A O 1
ATOM 1894 N N . ILE A 1 238 ? 20.796 7.384 -16.119 1.00 40.72 238 ILE A N 1
ATOM 1895 C CA . ILE A 1 238 ? 22.252 7.547 -16.060 1.00 40.72 238 ILE A CA 1
ATOM 1896 C C . ILE A 1 238 ? 22.871 6.925 -17.314 1.00 40.72 238 ILE A C 1
ATOM 1898 O O . ILE A 1 238 ? 22.815 5.720 -17.561 1.00 40.72 238 ILE A O 1
ATOM 1902 N N . GLY A 1 239 ? 23.417 7.809 -18.134 1.00 41.34 239 GLY A N 1
ATOM 1903 C CA . GLY A 1 239 ? 23.713 7.630 -19.550 1.00 41.34 239 GLY A CA 1
ATOM 1904 C C . GLY A 1 239 ? 23.431 8.941 -20.288 1.00 41.34 239 GLY A C 1
ATOM 1905 O O . GLY A 1 239 ? 24.114 9.257 -21.256 1.00 41.34 239 GLY A O 1
ATOM 1906 N N . ALA A 1 240 ? 22.490 9.739 -19.773 1.00 41.25 240 ALA A N 1
ATOM 1907 C CA . ALA A 1 240 ? 22.482 11.180 -19.961 1.00 41.25 240 ALA A CA 1
ATOM 1908 C C . ALA A 1 240 ? 23.364 11.835 -18.884 1.00 41.25 240 ALA A C 1
ATOM 1910 O O . ALA A 1 240 ? 23.465 11.328 -17.763 1.00 41.25 240 ALA A O 1
ATOM 1911 N N . GLU A 1 241 ? 24.012 12.947 -19.232 1.00 37.06 241 GLU A N 1
ATOM 1912 C CA . GLU A 1 241 ? 24.627 13.862 -18.264 1.00 37.06 241 GLU A CA 1
ATOM 1913 C C . GLU A 1 241 ? 23.638 14.244 -17.140 1.00 37.06 241 GLU A C 1
ATOM 1915 O O . GLU A 1 241 ? 22.440 14.001 -17.298 1.00 37.06 241 GLU A O 1
ATOM 1920 N N . PRO A 1 242 ? 24.080 14.868 -16.024 1.00 42.66 242 PRO A N 1
ATOM 1921 C CA . PRO A 1 242 ? 23.228 15.300 -14.905 1.00 42.66 242 PRO A CA 1
ATOM 1922 C C . PRO A 1 242 ? 22.235 16.428 -15.271 1.00 42.66 242 PRO A C 1
ATOM 1924 O O . PRO A 1 242 ? 21.976 17.340 -14.488 1.00 42.66 242 PRO A O 1
ATOM 1927 N N . ALA A 1 243 ? 21.680 16.405 -16.479 1.00 42.84 243 ALA A N 1
ATOM 1928 C CA . ALA A 1 243 ? 20.591 17.242 -16.918 1.00 42.84 243 ALA A CA 1
ATOM 1929 C C . ALA A 1 243 ? 19.329 16.857 -16.136 1.00 42.84 243 ALA A C 1
ATOM 1931 O O . ALA A 1 243 ? 18.829 15.740 -16.243 1.00 42.84 243 ALA A O 1
ATOM 1932 N N . ALA A 1 244 ? 18.878 17.811 -15.321 1.00 52.59 244 ALA A N 1
ATOM 1933 C CA . ALA A 1 244 ? 17.615 17.891 -14.595 1.00 52.59 244 ALA A CA 1
ATOM 1934 C C . ALA A 1 244 ? 16.634 16.727 -14.836 1.00 52.59 244 ALA A C 1
ATOM 1936 O O . ALA A 1 244 ? 15.905 16.711 -15.828 1.00 52.59 244 ALA A O 1
ATOM 1937 N N . VAL A 1 245 ? 16.579 15.797 -13.880 1.00 52.81 245 VAL A N 1
ATOM 1938 C CA . VAL A 1 245 ? 15.486 14.826 -13.743 1.00 52.81 245 VAL A CA 1
ATOM 1939 C C . VAL A 1 245 ? 14.153 15.571 -13.835 1.00 52.81 245 VAL A C 1
ATOM 1941 O O . VAL A 1 245 ? 13.880 16.450 -13.014 1.00 52.81 245 VAL A O 1
ATOM 1944 N N . ARG A 1 246 ? 13.310 15.230 -14.814 1.00 58.16 246 ARG A N 1
ATOM 1945 C CA . ARG A 1 246 ? 11.962 15.800 -14.938 1.00 58.16 246 ARG A CA 1
ATOM 1946 C C . ARG A 1 246 ? 10.972 14.879 -14.237 1.00 58.16 246 ARG A C 1
ATOM 1948 O O . ARG A 1 246 ? 11.129 13.662 -14.264 1.00 58.16 246 ARG A O 1
ATOM 1955 N N . SER A 1 247 ? 9.908 15.434 -13.655 1.00 60.12 247 SER A N 1
ATOM 1956 C CA . SER A 1 247 ? 8.853 14.635 -13.005 1.00 60.12 247 SER A CA 1
ATOM 1957 C C . SER A 1 247 ? 8.288 13.549 -13.933 1.00 60.12 247 SER A C 1
ATOM 1959 O O . SER A 1 247 ? 7.974 12.447 -13.490 1.00 60.12 247 SER A O 1
ATOM 1961 N N . GLU A 1 248 ? 8.222 13.832 -15.234 1.00 63.22 248 GLU A N 1
ATOM 1962 C CA . GLU A 1 248 ? 7.737 12.933 -16.289 1.00 63.22 248 GLU A CA 1
ATOM 1963 C C . GLU A 1 248 ? 8.544 11.630 -16.417 1.00 63.22 248 GLU A C 1
ATOM 1965 O O . GLU A 1 248 ? 7.959 10.591 -16.714 1.00 63.22 248 GLU A O 1
ATOM 1970 N N . ASP A 1 249 ? 9.847 11.649 -16.119 1.00 60.03 249 ASP A N 1
ATOM 1971 C CA . ASP A 1 249 ? 10.734 10.476 -16.222 1.00 60.03 249 ASP A CA 1
ATOM 1972 C C . ASP A 1 249 ? 10.490 9.448 -15.102 1.00 60.03 249 ASP A C 1
ATOM 1974 O O . ASP A 1 249 ? 11.001 8.326 -15.107 1.00 60.03 249 ASP A O 1
ATOM 1978 N N . VAL A 1 250 ? 9.700 9.840 -14.104 1.00 65.12 250 VAL A N 1
ATOM 1979 C CA . VAL A 1 250 ? 9.535 9.131 -12.835 1.00 65.12 250 VAL A CA 1
ATOM 1980 C C . VAL A 1 250 ? 8.075 8.717 -12.614 1.00 65.12 250 VAL A C 1
ATOM 1982 O O . VAL A 1 250 ? 7.805 7.830 -11.788 1.00 65.12 250 VAL A O 1
ATOM 1985 N N . LEU A 1 251 ? 7.152 9.329 -13.370 1.00 72.31 251 LEU A N 1
ATOM 1986 C CA . LEU A 1 251 ? 5.714 9.086 -13.341 1.00 72.31 251 LEU A CA 1
ATOM 1987 C C . LEU A 1 251 ? 5.354 7.803 -14.090 1.00 72.31 251 LEU A C 1
ATOM 1989 O O . LEU A 1 251 ? 5.536 7.661 -15.294 1.00 72.31 251 LEU A O 1
ATOM 1993 N N . VAL A 1 252 ? 4.753 6.876 -13.357 1.00 76.62 252 VAL A N 1
ATOM 1994 C CA . VAL A 1 252 ? 4.248 5.614 -13.900 1.00 76.62 252 VAL A CA 1
ATOM 1995 C C . VAL A 1 252 ? 3.065 5.883 -14.834 1.00 76.62 252 VAL A C 1
ATOM 1997 O O . VAL A 1 252 ? 2.248 6.787 -14.596 1.00 76.62 252 VAL A O 1
ATOM 2000 N N . TYR A 1 253 ? 2.956 5.086 -15.897 1.00 79.31 253 TYR A N 1
ATOM 2001 C CA . TYR A 1 253 ? 1.879 5.215 -16.873 1.00 79.31 253 TYR A CA 1
ATOM 2002 C C . TYR A 1 253 ? 0.505 5.105 -16.198 1.00 79.31 253 TYR A C 1
ATOM 2004 O O . TYR A 1 253 ? 0.313 4.277 -15.308 1.00 79.31 253 TYR A O 1
ATOM 2012 N N . ALA A 1 254 ? -0.469 5.915 -16.629 1.00 77.75 254 ALA A N 1
ATOM 2013 C CA . ALA A 1 254 ? -1.745 6.115 -15.928 1.00 77.75 254 ALA A CA 1
ATOM 2014 C C . ALA A 1 254 ? -2.464 4.811 -15.534 1.00 77.75 254 ALA A C 1
ATOM 2016 O O . ALA A 1 254 ? -2.940 4.682 -14.411 1.00 77.75 254 ALA A O 1
ATOM 2017 N N . ARG A 1 255 ? -2.477 3.814 -16.427 1.00 80.69 255 ARG A N 1
ATOM 2018 C CA . ARG A 1 255 ? -3.092 2.497 -16.191 1.00 80.69 255 ARG A CA 1
ATOM 2019 C C . ARG A 1 255 ? -2.426 1.698 -15.060 1.00 80.69 255 ARG A C 1
ATOM 2021 O O . ARG A 1 255 ? -3.097 0.893 -14.422 1.00 80.69 255 ARG A O 1
ATOM 2028 N N . LEU A 1 256 ? -1.132 1.893 -14.819 1.00 81.44 256 LEU A N 1
ATOM 2029 C CA . LEU A 1 256 ? -0.367 1.172 -13.799 1.00 81.44 256 LEU A CA 1
ATOM 2030 C C . LEU A 1 256 ? -0.318 1.911 -12.453 1.00 81.44 256 LEU A C 1
ATOM 2032 O O . LEU A 1 256 ? 0.061 1.296 -11.456 1.00 81.44 256 LEU A O 1
ATOM 2036 N N . ARG A 1 257 ? -0.714 3.192 -12.401 1.00 79.62 257 ARG A N 1
ATOM 2037 C CA . ARG A 1 257 ? -0.639 4.030 -11.187 1.00 79.62 257 ARG A CA 1
ATOM 2038 C C . ARG A 1 257 ? -1.410 3.460 -10.010 1.00 79.62 257 ARG A C 1
ATOM 2040 O O . ARG A 1 257 ? -0.954 3.580 -8.886 1.00 79.62 257 ARG A O 1
ATOM 2047 N N . ASP A 1 258 ? -2.528 2.799 -10.280 1.00 77.88 258 ASP A N 1
ATOM 2048 C CA . ASP A 1 258 ? -3.364 2.179 -9.258 1.00 77.88 258 ASP A CA 1
ATOM 2049 C C . ASP A 1 258 ? -3.170 0.659 -9.282 1.00 77.88 258 ASP A C 1
ATOM 2051 O O . ASP A 1 258 ? -4.122 -0.113 -9.242 1.00 77.88 258 ASP A O 1
ATOM 2055 N N . SER A 1 259 ? -1.936 0.188 -9.431 1.00 83.25 259 SER A N 1
ATOM 2056 C CA . SER A 1 259 ? -1.614 -1.240 -9.450 1.00 83.25 259 SER A CA 1
ATOM 2057 C C . SER A 1 259 ? -0.398 -1.540 -8.587 1.00 83.25 259 SER A C 1
ATOM 2059 O O . SER A 1 259 ? 0.383 -0.654 -8.243 1.00 83.25 259 SER A O 1
ATOM 2061 N N . MET A 1 260 ? -0.186 -2.819 -8.282 1.00 85.88 260 MET A N 1
ATOM 2062 C CA . MET A 1 260 ? 1.039 -3.271 -7.627 1.00 85.88 260 MET A CA 1
ATOM 2063 C C . MET A 1 260 ? 2.185 -3.479 -8.638 1.00 85.88 260 MET A C 1
ATOM 2065 O O . MET A 1 260 ? 2.847 -4.513 -8.629 1.00 85.88 260 MET A O 1
ATOM 2069 N N . PHE A 1 261 ? 2.427 -2.526 -9.552 1.00 85.19 261 PHE A N 1
ATOM 2070 C CA . PHE A 1 261 ? 3.458 -2.646 -10.605 1.00 85.19 261 PHE A CA 1
ATOM 2071 C C . PHE A 1 261 ? 4.874 -2.892 -10.039 1.00 85.19 261 PHE A C 1
ATOM 2073 O O . PHE A 1 261 ? 5.670 -3.632 -10.639 1.00 85.19 261 PHE A O 1
ATOM 2080 N N . TYR A 1 262 ? 5.128 -2.320 -8.858 1.00 84.12 262 TYR A N 1
ATOM 2081 C CA . TYR A 1 262 ? 6.361 -2.357 -8.067 1.00 84.12 262 TYR A CA 1
ATOM 2082 C C . TYR A 1 262 ? 6.656 -3.728 -7.436 1.00 84.12 262 TYR A C 1
ATOM 2084 O O . TYR A 1 262 ? 7.750 -3.964 -6.924 1.00 84.12 262 TYR A O 1
ATOM 2092 N N . ILE A 1 263 ? 5.699 -4.658 -7.461 1.00 83.06 263 ILE A N 1
ATOM 2093 C CA . ILE A 1 263 ? 5.823 -5.944 -6.770 1.00 83.06 263 ILE A CA 1
ATOM 2094 C C . ILE A 1 263 ? 6.743 -6.932 -7.480 1.00 83.06 263 ILE A C 1
ATOM 2096 O O . ILE A 1 263 ? 6.836 -6.984 -8.738 1.00 83.06 263 ILE A O 1
#

Secondary structure (DSSP, 8-state):
----------EEEE--SS--HHHHHHHHHIIIIII--EEEESS-S-HHHHHHHHTT--S----HHHHGGGTTS-EEEEEEEEEPPPTTS-TTPPPEEEEEESS-EEEEESS-HHHHHHHHHHHHT-TTT---SS--SEEEEEEE-SS--HHHHHTTS-PPTTSPEEEEEEEEETTEEEEEEEESSSTTSTTHHHHHHHHHHHHTT--TT-SS--SS-HHHHHHHHHHHHHHHHHHTTBTB-S----GGGTPPPGGGTTTTTT-

Organism: NCBI:txid303347

Nearest PDB structures (foldseek):
  4z4d-assembly1_A  TM=8.332E-01  e=5.598E-16  Homo sapiens
  5ki6-assembly1_A  TM=8.073E-01  e=6.350E-16  Homo sapiens
  4z4g-assembly1_A  TM=8.311E-01  e=3.948E-15  Homo sapiens
  5xou-assembly1_B  TM=6.153E-01  e=7.264E-07  Thermus thermophilus HB27
  7kpv-assembly1_D  TM=4.635E-01  e=5.247E-03  Saccharomyces cerevisiae S288C